Protein AF-A0A839FMF7-F1 (afdb_monomer_lite)

Structure (mmCIF, N/CA/C/O backbone):
data_AF-A0A839FMF7-F1
#
_entry.id   AF-A0A839FMF7-F1
#
loop_
_atom_site.group_PDB
_atom_site.id
_atom_site.type_symbol
_atom_site.label_atom_id
_atom_site.label_alt_id
_atom_site.label_comp_id
_atom_site.label_asym_id
_atom_site.label_entity_id
_atom_site.label_seq_id
_atom_site.pdbx_PDB_ins_code
_atom_site.Cartn_x
_atom_site.Cartn_y
_atom_site.Cartn_z
_atom_site.occupancy
_atom_site.B_iso_or_equiv
_atom_site.auth_seq_id
_atom_site.auth_comp_id
_atom_site.auth_asym_id
_atom_site.auth_atom_id
_atom_site.pdbx_PDB_model_num
ATOM 1 N N . MET A 1 1 ? 2.168 37.959 9.469 1.00 30.95 1 MET A N 1
ATOM 2 C CA . MET A 1 1 ? 0.802 38.271 9.002 1.00 30.95 1 MET A CA 1
ATOM 3 C C . MET A 1 1 ? 0.232 36.974 8.457 1.00 30.95 1 MET A C 1
ATOM 5 O O . MET A 1 1 ? 0.635 36.556 7.382 1.00 30.95 1 MET A O 1
ATOM 9 N N . ALA A 1 2 ? -0.525 36.253 9.285 1.00 24.88 2 ALA A N 1
ATOM 10 C CA . ALA A 1 2 ? -1.023 34.919 8.969 1.00 24.88 2 ALA A CA 1
ATOM 11 C C . ALA A 1 2 ? -2.189 35.034 7.982 1.00 24.88 2 ALA A C 1
ATOM 13 O O . ALA A 1 2 ? -3.152 35.748 8.249 1.00 24.88 2 ALA A O 1
ATOM 14 N N . LEU A 1 3 ? -2.060 34.371 6.836 1.00 22.80 3 LEU A N 1
ATOM 15 C CA . LEU A 1 3 ? -3.129 34.215 5.860 1.00 22.80 3 LEU A CA 1
ATOM 16 C C . LEU A 1 3 ? -3.857 32.910 6.185 1.00 22.80 3 LEU A C 1
ATOM 18 O O . LEU A 1 3 ? -3.277 31.830 6.092 1.00 22.80 3 LEU A O 1
ATOM 22 N N . THR A 1 4 ? -5.114 33.024 6.593 1.00 26.66 4 THR A N 1
ATOM 23 C CA . THR A 1 4 ? -6.093 31.938 6.569 1.00 26.66 4 THR A CA 1
ATOM 24 C C . THR A 1 4 ? -6.438 31.606 5.114 1.00 26.66 4 THR A C 1
ATOM 26 O O . THR A 1 4 ? -6.673 32.530 4.333 1.00 26.66 4 THR A O 1
ATOM 29 N N . PRO A 1 5 ? -6.516 30.327 4.712 1.00 30.48 5 PRO A N 1
ATOM 30 C CA . PRO A 1 5 ? -7.127 29.960 3.448 1.00 30.48 5 PRO A CA 1
ATOM 31 C C . PRO A 1 5 ? -8.468 29.269 3.707 1.00 30.48 5 PRO A C 1
ATOM 33 O O . PRO A 1 5 ? -8.557 28.046 3.704 1.00 30.48 5 PRO A O 1
ATOM 36 N N . ASP A 1 6 ? -9.512 30.077 3.889 1.00 27.22 6 ASP A N 1
ATOM 37 C CA . ASP A 1 6 ? -10.868 29.689 3.500 1.00 27.22 6 ASP A CA 1
ATOM 38 C C . ASP A 1 6 ? -11.090 30.214 2.079 1.00 27.22 6 ASP A C 1
ATOM 40 O O . ASP A 1 6 ? -11.445 31.373 1.864 1.00 27.22 6 ASP A O 1
ATOM 44 N N . THR A 1 7 ? -10.848 29.352 1.093 1.00 25.50 7 THR A N 1
ATOM 45 C CA . THR A 1 7 ? -11.306 29.567 -0.281 1.00 25.50 7 THR A CA 1
ATOM 46 C C . THR A 1 7 ? -12.095 28.340 -0.710 1.00 25.50 7 THR A C 1
ATOM 48 O O . THR A 1 7 ? -11.541 27.293 -1.046 1.00 25.50 7 THR A O 1
ATOM 51 N N . LEU A 1 8 ? -13.417 28.501 -0.689 1.00 29.56 8 LEU A N 1
ATOM 52 C CA . LEU A 1 8 ? -14.406 27.620 -1.295 1.00 29.56 8 LEU A CA 1
ATOM 53 C C . LEU A 1 8 ? -14.075 27.367 -2.776 1.00 29.56 8 LEU A C 1
ATOM 55 O O . LEU A 1 8 ? -14.157 28.272 -3.604 1.00 29.56 8 LEU A O 1
ATOM 59 N N . LEU A 1 9 ? -13.786 26.112 -3.124 1.00 29.92 9 LEU A N 1
ATOM 60 C CA . LEU A 1 9 ? -13.945 25.591 -4.481 1.00 29.92 9 LEU A CA 1
ATOM 61 C C . LEU A 1 9 ? -15.170 24.673 -4.489 1.00 29.92 9 LEU A C 1
ATOM 63 O O . LEU A 1 9 ? -15.112 23.516 -4.074 1.00 29.92 9 LEU A O 1
ATOM 67 N N . ALA A 1 10 ? -16.292 25.207 -4.969 1.00 31.41 10 ALA A N 1
ATOM 68 C CA . ALA A 1 10 ? -17.486 24.444 -5.307 1.00 31.41 10 ALA A CA 1
ATOM 69 C C . ALA A 1 10 ? -17.237 23.623 -6.590 1.00 31.41 10 ALA A C 1
ATOM 71 O O . ALA A 1 10 ? -17.683 23.978 -7.677 1.00 31.41 10 ALA A O 1
ATOM 72 N N . GLY A 1 11 ? -16.480 22.533 -6.466 1.00 29.44 11 GLY A N 1
ATOM 73 C CA . GLY A 1 11 ? -16.524 21.389 -7.381 1.00 29.44 11 GLY A CA 1
ATOM 74 C C . GLY A 1 11 ? -17.353 20.258 -6.757 1.00 29.44 11 GLY A C 1
ATOM 75 O O . GLY A 1 11 ? -17.618 20.309 -5.551 1.00 29.44 11 GLY A O 1
ATOM 76 N N . PRO A 1 12 ? -17.783 19.228 -7.515 1.00 32.81 12 PRO A N 1
ATOM 77 C CA . PRO A 1 12 ? -18.401 18.049 -6.909 1.00 32.81 12 PRO A CA 1
ATOM 78 C C . PRO A 1 12 ? -17.475 17.547 -5.797 1.00 32.81 12 PRO A C 1
ATOM 80 O O . PRO A 1 12 ? -16.290 17.337 -6.052 1.00 32.81 12 PRO A O 1
ATOM 83 N N . ARG A 1 13 ? -17.989 17.423 -4.561 1.00 39.69 13 ARG A N 1
ATOM 84 C CA . ARG A 1 13 ? -17.222 16.938 -3.402 1.00 39.69 13 ARG A CA 1
ATOM 85 C C . ARG A 1 13 ? -16.565 15.622 -3.807 1.00 39.69 13 ARG A C 1
ATOM 87 O O . ARG A 1 13 ? -17.245 14.597 -3.862 1.00 39.69 13 ARG A O 1
ATOM 94 N N . ALA A 1 14 ? -15.272 15.657 -4.124 1.00 44.25 14 ALA A N 1
ATOM 95 C CA . ALA A 1 14 ? -14.503 14.455 -4.373 1.00 44.25 14 ALA A CA 1
ATOM 96 C C . ALA A 1 14 ? -14.627 13.626 -3.097 1.00 44.25 14 ALA A C 1
ATOM 98 O O . ALA A 1 14 ? -14.144 14.022 -2.034 1.00 44.25 14 ALA A O 1
ATOM 99 N N . ARG A 1 15 ? -15.388 12.531 -3.165 1.00 58.75 15 ARG A N 1
ATOM 100 C CA . ARG A 1 15 ? -15.503 11.609 -2.042 1.00 58.75 15 ARG A CA 1
ATOM 101 C C . ARG A 1 15 ? -14.093 11.104 -1.776 1.00 58.75 15 ARG A C 1
ATOM 103 O O . ARG A 1 15 ? -13.534 10.405 -2.616 1.00 58.75 15 ARG A O 1
ATOM 110 N N . ARG A 1 16 ? -13.511 11.496 -0.639 1.00 70.06 16 ARG A N 1
ATOM 111 C CA . ARG A 1 16 ? -12.259 10.899 -0.175 1.00 70.06 16 ARG A CA 1
ATOM 112 C C . ARG A 1 16 ? -12.495 9.397 -0.077 1.00 70.06 16 ARG A C 1
ATOM 114 O O . ARG A 1 16 ? -13.508 8.972 0.484 1.00 70.06 16 ARG A O 1
ATOM 121 N N . LEU A 1 17 ? -11.595 8.618 -0.666 1.00 82.75 17 LEU A N 1
ATOM 122 C CA . LEU A 1 17 ? -11.634 7.171 -0.513 1.00 82.75 17 LEU A CA 1
ATOM 123 C C . LEU A 1 17 ? -11.447 6.828 0.967 1.00 82.75 17 LEU A C 1
ATOM 125 O O . LEU A 1 17 ? -10.735 7.521 1.699 1.00 82.75 17 LEU A O 1
ATOM 129 N N . CYS A 1 18 ? -12.120 5.770 1.406 1.00 89.25 18 CYS A N 1
ATOM 130 C CA . CYS A 1 18 ? -11.913 5.230 2.738 1.00 89.25 18 CYS A CA 1
ATOM 131 C C . CYS A 1 18 ? -10.669 4.340 2.708 1.00 89.25 18 CYS A C 1
ATOM 133 O O . CYS A 1 18 ? -10.488 3.565 1.770 1.00 89.25 18 CYS A O 1
ATOM 135 N N . HIS A 1 19 ? -9.841 4.429 3.741 1.00 91.31 19 HIS A N 1
ATOM 136 C CA . HIS A 1 19 ? -8.786 3.462 4.002 1.00 91.31 19 HIS A CA 1
ATOM 137 C C . HIS A 1 19 ? -9.012 2.826 5.374 1.00 91.31 19 HIS A C 1
ATOM 139 O O . HIS A 1 19 ? -9.684 3.390 6.243 1.00 91.31 19 HIS A O 1
ATOM 145 N N . SER A 1 20 ? -8.481 1.626 5.561 1.00 92.94 20 SER A N 1
ATOM 146 C CA . SER A 1 20 ? -8.534 0.917 6.835 1.00 92.94 20 SER A CA 1
ATOM 147 C C . SER A 1 20 ? -7.276 0.107 7.063 1.00 92.94 20 SER A C 1
ATOM 149 O O . SER A 1 20 ? -6.687 -0.409 6.117 1.00 92.94 20 SER A O 1
ATOM 151 N N . SER A 1 21 ? -6.935 -0.093 8.326 1.00 91.81 21 SER A N 1
ATOM 152 C CA . SER A 1 21 ? -5.827 -0.931 8.761 1.00 91.81 21 SER A CA 1
ATOM 153 C C . SER A 1 21 ? -6.306 -1.962 9.786 1.00 91.81 21 SER A C 1
ATOM 155 O O . SER A 1 21 ? -7.368 -1.785 10.402 1.00 91.81 21 SER A O 1
ATOM 157 N N . PRO A 1 22 ? -5.562 -3.065 9.968 1.00 89.06 22 PRO A N 1
ATOM 158 C CA . PRO A 1 22 ? -5.790 -3.960 11.089 1.00 89.06 22 PRO A CA 1
ATOM 159 C C . PRO A 1 22 ? -5.505 -3.244 12.416 1.00 89.06 22 PRO A C 1
ATOM 161 O O . PRO A 1 22 ? -4.995 -2.122 12.461 1.00 89.06 22 PRO A O 1
ATOM 164 N N . ARG A 1 23 ? -5.844 -3.911 13.518 1.00 88.31 23 ARG A N 1
ATOM 165 C CA . ARG A 1 23 ? -5.510 -3.459 14.871 1.00 88.31 23 ARG A CA 1
ATOM 166 C C . ARG A 1 23 ? -4.344 -4.272 15.417 1.00 88.31 23 ARG A C 1
ATOM 168 O O . ARG A 1 23 ? -4.254 -5.468 15.136 1.00 88.31 23 ARG A O 1
ATOM 175 N N . PHE A 1 24 ? -3.510 -3.643 16.233 1.00 82.12 24 PHE A N 1
ATOM 176 C CA . PHE A 1 24 ? -2.612 -4.347 17.141 1.00 82.12 24 PHE A CA 1
ATOM 177 C C . PHE A 1 24 ? -3.400 -5.012 18.284 1.00 82.12 24 PHE A C 1
ATOM 179 O O . PHE A 1 24 ? -4.618 -4.847 18.417 1.00 82.12 24 PHE A O 1
ATOM 186 N N . SER A 1 25 ? -2.716 -5.811 19.108 1.00 81.25 25 SER A N 1
ATOM 187 C CA . SER A 1 25 ? -3.335 -6.550 20.221 1.00 81.25 25 SER A CA 1
ATOM 188 C C . SER A 1 25 ? -3.984 -5.639 21.268 1.00 81.25 25 SER A C 1
ATOM 190 O O . SER A 1 25 ? -4.956 -6.035 21.905 1.00 81.25 25 SER A O 1
ATOM 192 N N . ASP A 1 26 ? -3.481 -4.415 21.408 1.00 79.88 26 ASP A N 1
ATOM 193 C CA . ASP A 1 26 ? -4.012 -3.350 22.266 1.00 79.88 26 ASP A CA 1
ATOM 194 C C . ASP A 1 26 ? -5.195 -2.584 21.641 1.00 79.88 26 ASP A C 1
ATOM 196 O O . ASP A 1 26 ? -5.655 -1.596 22.202 1.00 79.88 26 ASP A O 1
ATOM 200 N N . GLN A 1 27 ? -5.722 -3.060 20.505 1.00 82.31 27 GLN A N 1
ATOM 201 C CA . GLN A 1 27 ? -6.805 -2.454 19.723 1.00 82.31 27 GLN A CA 1
ATOM 202 C C . GLN A 1 27 ? -6.437 -1.187 18.942 1.00 82.31 27 GLN A C 1
ATOM 204 O O . GLN A 1 27 ? -7.295 -0.693 18.199 1.00 82.31 27 GLN A O 1
ATOM 209 N N . ALA A 1 28 ? -5.200 -0.696 19.033 1.00 86.31 28 ALA A N 1
ATOM 210 C CA . ALA A 1 28 ? -4.781 0.479 18.289 1.00 86.31 28 ALA A CA 1
ATOM 211 C C . ALA A 1 28 ? -4.684 0.168 16.782 1.00 86.31 28 ALA A C 1
ATOM 213 O O . ALA A 1 28 ? -4.137 -0.872 16.399 1.00 86.31 28 ALA A O 1
ATOM 214 N N . PRO A 1 29 ? -5.230 1.022 15.894 1.00 90.19 29 PRO A N 1
ATOM 215 C CA . PRO A 1 29 ? -5.025 0.891 14.458 1.00 90.19 29 PRO A CA 1
ATOM 216 C C . PRO A 1 29 ? -3.538 0.915 14.115 1.00 90.19 29 PRO A C 1
ATOM 218 O O . PRO A 1 29 ? -2.798 1.790 14.564 1.00 90.19 29 PRO A O 1
ATOM 221 N N . VAL A 1 30 ? -3.107 -0.014 13.265 1.00 88.94 30 VAL A N 1
ATOM 222 C CA . VAL A 1 30 ? -1.695 -0.137 12.878 1.00 88.94 30 VAL A CA 1
ATOM 223 C C . VAL A 1 30 ? -1.169 1.139 12.208 1.00 88.94 30 VAL A C 1
ATOM 225 O O . VAL A 1 30 ? -0.018 1.519 12.413 1.00 88.94 30 VAL A O 1
ATOM 228 N N . THR A 1 31 ? -2.028 1.859 11.486 1.00 87.94 31 THR A N 1
ATOM 229 C CA . THR A 1 31 ? -1.706 3.133 10.818 1.00 87.94 31 THR A CA 1
ATOM 230 C C . THR A 1 31 ? -1.417 4.295 11.766 1.00 87.94 31 THR A C 1
ATOM 232 O O . THR A 1 31 ? -0.992 5.339 11.297 1.00 87.94 31 THR A O 1
ATOM 235 N N . LEU A 1 32 ? -1.611 4.157 13.082 1.00 88.62 32 LEU A N 1
ATOM 236 C CA . LEU A 1 32 ? -1.093 5.146 14.037 1.00 88.62 32 LEU A CA 1
ATOM 237 C C . LEU A 1 32 ? 0.436 5.070 14.168 1.00 88.62 32 LEU A C 1
ATOM 239 O O . LEU A 1 32 ? 1.090 6.062 14.477 1.00 88.62 32 LEU A O 1
ATOM 243 N N . TYR A 1 33 ? 1.007 3.892 13.917 1.00 87.62 33 TYR A N 1
ATOM 244 C CA . TYR A 1 33 ? 2.433 3.613 14.094 1.00 87.62 33 TYR A CA 1
ATOM 2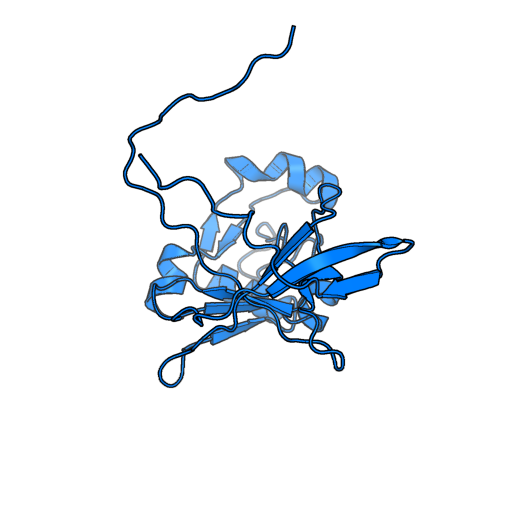45 C C . TYR A 1 33 ? 3.157 3.446 12.759 1.00 87.62 33 TYR A C 1
ATOM 247 O O . TYR A 1 33 ? 4.335 3.772 12.649 1.00 87.62 33 TYR A O 1
ATOM 255 N N . LEU A 1 34 ? 2.465 2.912 11.750 1.00 87.81 34 LEU A N 1
ATOM 256 C CA . LEU A 1 34 ? 3.021 2.620 10.433 1.00 87.81 34 LEU A CA 1
ATOM 257 C C . LEU A 1 34 ? 2.507 3.644 9.418 1.00 87.81 34 LEU A C 1
ATOM 259 O O . LEU A 1 34 ? 1.538 3.383 8.709 1.00 87.81 34 LEU A O 1
ATOM 263 N N . VAL A 1 35 ? 3.155 4.809 9.378 1.00 85.06 35 VAL A N 1
ATOM 264 C CA . VAL A 1 35 ? 2.871 5.880 8.411 1.00 85.06 35 VAL A CA 1
ATOM 265 C C . VAL A 1 35 ? 4.102 6.103 7.541 1.00 85.06 35 VAL A C 1
ATOM 267 O O . VAL A 1 35 ? 5.186 6.320 8.077 1.00 85.06 35 VAL A O 1
ATOM 270 N N . GLU A 1 36 ? 3.947 6.044 6.218 1.00 80.38 36 GLU A N 1
ATOM 271 C CA . GLU A 1 36 ? 5.052 6.293 5.277 1.00 80.38 36 GLU A CA 1
ATOM 272 C C . GLU A 1 36 ? 5.443 7.778 5.268 1.00 80.38 36 GLU A C 1
ATOM 274 O O . GLU A 1 36 ? 6.586 8.119 5.565 1.00 80.38 36 GLU A O 1
ATOM 279 N N . ASP A 1 37 ? 4.467 8.661 5.030 1.00 78.88 37 ASP A N 1
ATOM 280 C CA . ASP A 1 37 ? 4.665 10.111 4.910 1.00 78.88 37 ASP A CA 1
ATOM 281 C C . ASP A 1 37 ? 4.000 10.861 6.075 1.00 78.88 37 ASP A C 1
ATOM 283 O O . ASP A 1 37 ? 2.991 11.556 5.926 1.00 78.88 37 ASP A O 1
ATOM 287 N N . GLY A 1 38 ? 4.534 10.680 7.282 1.00 74.56 38 GLY A N 1
ATOM 288 C CA . GLY A 1 38 ? 4.038 11.372 8.471 1.00 74.56 38 GLY A CA 1
ATOM 289 C C . GLY A 1 38 ? 4.387 12.864 8.463 1.00 74.56 38 GLY A C 1
ATOM 290 O O . GLY A 1 38 ? 5.539 13.239 8.266 1.00 74.56 38 GLY A O 1
ATOM 291 N N . PHE A 1 39 ? 3.413 13.728 8.768 1.00 79.00 39 PHE A N 1
ATOM 292 C CA . PHE A 1 39 ? 3.610 15.186 8.868 1.00 79.00 39 PHE A CA 1
ATOM 293 C C . PHE A 1 39 ? 3.637 15.693 10.322 1.00 79.00 39 PHE A C 1
ATOM 295 O O . PHE A 1 39 ? 3.235 16.822 10.594 1.00 79.00 39 PHE A O 1
ATOM 302 N N . GLY A 1 40 ? 4.081 14.853 11.265 1.00 82.94 40 GLY A N 1
ATOM 303 C CA . GLY A 1 40 ? 4.119 15.194 12.694 1.00 82.94 40 GLY A CA 1
ATOM 304 C C . GLY A 1 40 ? 2.735 15.256 13.346 1.00 82.94 40 GLY A C 1
ATOM 305 O O . GLY A 1 40 ? 2.494 16.097 14.203 1.00 82.94 40 GLY A O 1
ATOM 306 N N . TRP A 1 41 ? 1.799 14.414 12.903 1.00 85.62 41 TRP A N 1
ATOM 307 C CA . TRP A 1 41 ? 0.458 14.364 13.480 1.00 85.62 41 TRP A CA 1
ATOM 308 C C . TRP A 1 41 ? 0.481 13.805 14.904 1.00 85.62 41 TRP A C 1
ATOM 310 O O . TRP A 1 41 ? 1.014 12.725 15.141 1.00 85.62 41 TRP A O 1
ATOM 320 N N . GLU A 1 42 ? -0.162 14.522 15.823 1.00 89.31 42 GLU A N 1
ATOM 321 C CA . GLU A 1 42 ? -0.247 14.157 17.245 1.00 89.31 42 GLU A CA 1
ATOM 322 C C . GLU A 1 42 ? -1.651 13.694 17.656 1.00 89.31 42 GLU A C 1
ATOM 324 O O . GLU A 1 42 ? -1.867 13.240 18.777 1.00 89.31 42 GLU A O 1
ATOM 329 N N . THR A 1 43 ? -2.631 13.804 16.757 1.00 90.44 43 THR A N 1
ATOM 330 C CA . THR A 1 43 ? -4.006 13.359 16.989 1.00 90.44 43 THR A CA 1
ATOM 331 C C . THR A 1 43 ? -4.529 12.583 15.792 1.00 90.44 43 THR A C 1
ATOM 333 O O . THR A 1 43 ? -4.162 12.840 14.643 1.00 90.44 43 THR A O 1
ATOM 336 N N . ALA A 1 44 ? -5.399 11.612 16.056 1.00 90.81 44 ALA A N 1
ATOM 337 C CA . ALA A 1 44 ? -6.037 10.822 15.017 1.00 90.81 44 ALA A CA 1
ATOM 338 C C . ALA A 1 44 ? -7.439 10.380 15.433 1.00 90.81 44 ALA A C 1
ATOM 340 O O . ALA A 1 44 ? -7.766 10.248 16.610 1.00 90.81 44 ALA A O 1
ATOM 341 N N . HIS A 1 45 ? -8.263 10.100 14.430 1.00 90.75 45 HIS A N 1
ATOM 342 C CA . HIS A 1 45 ? -9.603 9.571 14.615 1.00 90.75 45 HIS A CA 1
ATOM 343 C C . HIS A 1 45 ? -9.743 8.267 13.849 1.00 90.75 45 HIS A C 1
ATOM 345 O O . HIS A 1 45 ? -9.322 8.160 12.699 1.00 90.75 45 HIS A O 1
ATOM 351 N N . SER A 1 46 ? -10.391 7.283 14.462 1.00 91.25 46 SER A N 1
ATOM 352 C CA . SER A 1 46 ? -10.698 6.021 13.796 1.00 91.25 46 SER A CA 1
ATOM 353 C C . SER A 1 46 ? -12.142 5.618 14.037 1.00 91.25 46 SER A C 1
ATOM 355 O O . SER A 1 46 ? -12.713 5.899 15.090 1.00 91.25 46 SER A O 1
ATOM 357 N N . ARG A 1 47 ? -12.728 4.920 13.068 1.00 91.06 47 ARG A N 1
ATOM 358 C CA . ARG A 1 47 ? -14.018 4.244 13.216 1.00 91.06 47 ARG A CA 1
ATOM 359 C C . ARG A 1 47 ? -13.844 2.796 12.812 1.00 91.06 47 ARG A C 1
ATOM 361 O O . ARG A 1 47 ? -13.064 2.486 11.913 1.00 91.06 47 ARG A O 1
ATOM 368 N N . ARG A 1 48 ? -14.603 1.897 13.435 1.00 89.25 48 ARG A N 1
ATOM 369 C CA . ARG A 1 48 ? -14.663 0.514 12.955 1.00 89.25 48 ARG A CA 1
ATOM 370 C C . ARG A 1 48 ? -15.314 0.489 11.575 1.00 89.25 48 ARG A C 1
ATOM 372 O O . ARG A 1 48 ? -16.409 1.021 11.399 1.00 89.25 48 ARG A O 1
ATOM 379 N N . LEU A 1 49 ? -14.663 -0.163 10.621 1.00 89.44 49 LEU A N 1
ATOM 380 C CA . LEU A 1 49 ? -15.235 -0.389 9.304 1.00 89.44 49 LEU A CA 1
ATOM 381 C C . LEU A 1 49 ? -16.211 -1.569 9.341 1.00 89.44 49 LEU A C 1
ATOM 383 O O . LEU A 1 49 ? -15.937 -2.594 9.963 1.00 89.44 49 LEU A O 1
ATOM 387 N N . ARG A 1 50 ? -17.356 -1.427 8.675 1.00 87.62 50 ARG A N 1
ATOM 388 C CA . ARG A 1 50 ? -18.336 -2.489 8.444 1.00 87.62 50 ARG A CA 1
ATOM 389 C C . ARG A 1 50 ? -18.306 -2.842 6.970 1.00 87.62 50 ARG A C 1
ATOM 391 O O . ARG A 1 50 ? -18.710 -2.044 6.131 1.00 87.62 50 ARG A O 1
ATOM 398 N N . ILE A 1 51 ? -17.827 -4.038 6.673 1.00 85.12 51 ILE A N 1
ATOM 399 C CA . ILE A 1 51 ? -17.694 -4.521 5.307 1.00 85.12 51 ILE A CA 1
ATOM 400 C C . ILE A 1 51 ? -18.900 -5.427 5.027 1.00 85.12 51 ILE A C 1
ATOM 402 O O . ILE A 1 51 ? -19.017 -6.478 5.659 1.00 85.12 51 ILE A O 1
ATOM 406 N N . PRO A 1 52 ? -19.841 -5.021 4.158 1.00 77.31 52 PRO A N 1
ATOM 407 C CA . PRO A 1 52 ? -20.975 -5.862 3.812 1.00 77.31 52 PRO A CA 1
ATOM 408 C C . PRO A 1 52 ? -20.527 -7.011 2.900 1.00 77.31 52 PRO A C 1
ATOM 410 O O . PRO A 1 52 ? -19.814 -6.798 1.922 1.00 77.31 52 PRO A O 1
ATOM 413 N N . GLY A 1 53 ? -20.993 -8.226 3.191 1.00 85.00 53 GLY A N 1
ATOM 414 C CA . GLY A 1 53 ? -20.711 -9.401 2.366 1.00 85.00 53 GLY A CA 1
ATOM 415 C C . GLY A 1 53 ? -19.225 -9.774 2.323 1.00 85.00 53 GLY A C 1
ATOM 416 O O . GLY A 1 53 ? -18.510 -9.630 3.311 1.00 85.00 53 GLY A O 1
ATOM 417 N N . ALA A 1 54 ? -18.783 -10.287 1.175 1.00 87.88 54 ALA A N 1
ATOM 418 C CA . ALA A 1 54 ? -17.398 -10.670 0.921 1.00 87.88 54 ALA A CA 1
ATOM 419 C C . ALA A 1 54 ? -16.810 -9.740 -0.157 1.00 87.88 54 ALA A C 1
ATOM 421 O O . ALA A 1 54 ? -17.133 -9.917 -1.335 1.00 87.88 54 ALA A O 1
ATOM 422 N N . PRO A 1 55 ? -16.004 -8.728 0.213 1.00 92.31 55 PRO A N 1
ATOM 423 C CA . PRO A 1 55 ? -15.424 -7.808 -0.758 1.00 92.31 55 PRO A CA 1
ATOM 424 C C . PRO A 1 55 ? -14.382 -8.520 -1.626 1.00 92.31 55 PRO A C 1
ATOM 426 O O . PRO A 1 55 ? -13.675 -9.422 -1.174 1.00 92.31 55 PRO A O 1
ATOM 429 N N . ARG A 1 56 ? -14.226 -8.068 -2.867 1.00 95.06 56 ARG A N 1
ATOM 430 C CA . ARG A 1 56 ? -13.132 -8.487 -3.747 1.00 95.06 56 ARG A CA 1
ATOM 431 C C . ARG A 1 56 ? -11.903 -7.648 -3.422 1.00 95.06 56 ARG A C 1
ATOM 433 O O . ARG A 1 56 ? -11.807 -6.506 -3.871 1.00 95.06 56 ARG A O 1
ATOM 440 N N . ILE A 1 57 ? -10.982 -8.203 -2.642 1.00 96.00 57 ILE A N 1
ATOM 441 C CA . ILE A 1 57 ? -9.730 -7.531 -2.281 1.00 96.00 57 ILE A CA 1
ATOM 442 C C . ILE A 1 57 ? -8.609 -7.976 -3.216 1.00 96.00 57 ILE A C 1
ATOM 444 O O . ILE A 1 57 ? -8.425 -9.168 -3.463 1.00 96.00 57 ILE A O 1
ATOM 448 N N . CYS A 1 58 ? -7.877 -7.008 -3.763 1.00 97.94 58 CYS A N 1
ATOM 449 C CA . CYS A 1 58 ? -6.594 -7.268 -4.400 1.00 97.94 58 CYS A CA 1
ATOM 450 C C . CYS A 1 58 ? -5.505 -7.239 -3.328 1.00 97.94 58 CYS A C 1
ATOM 452 O O . CYS A 1 58 ? -5.223 -6.182 -2.769 1.00 97.94 58 CYS A O 1
ATOM 454 N N . GLU A 1 59 ? -4.903 -8.389 -3.059 1.00 98.06 59 GLU A N 1
ATOM 455 C CA . GLU A 1 59 ? -3.844 -8.543 -2.062 1.00 98.06 59 GLU A CA 1
ATOM 456 C C . GLU A 1 59 ? -2.465 -8.317 -2.695 1.00 98.06 59 GLU A C 1
ATOM 458 O O . GLU A 1 59 ? -2.161 -8.889 -3.743 1.00 98.06 59 GLU A O 1
ATOM 463 N N . ILE A 1 60 ? -1.628 -7.490 -2.064 1.00 98.44 60 ILE A N 1
ATOM 464 C CA . ILE A 1 60 ? -0.241 -7.242 -2.473 1.00 98.44 60 ILE A CA 1
ATOM 465 C C . ILE A 1 60 ? 0.686 -7.703 -1.344 1.00 98.44 60 ILE A C 1
ATOM 467 O O . ILE A 1 60 ? 0.812 -7.060 -0.290 1.00 98.44 60 ILE A O 1
ATOM 471 N N . HIS A 1 61 ? 1.355 -8.833 -1.568 1.00 97.94 61 HIS A N 1
ATOM 472 C CA . HIS A 1 61 ? 2.294 -9.433 -0.620 1.00 97.94 61 HIS A CA 1
ATOM 473 C C . HIS A 1 61 ? 3.751 -9.304 -1.045 1.00 97.94 61 HIS A C 1
ATOM 475 O O . HIS A 1 61 ? 4.645 -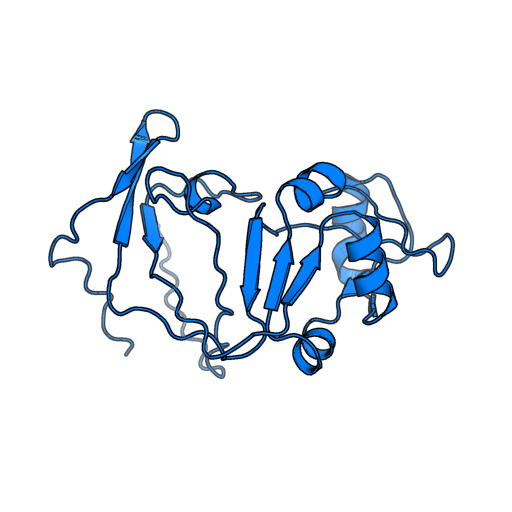9.439 -0.212 1.00 97.94 61 HIS A O 1
ATOM 481 N N . THR A 1 62 ? 3.991 -9.026 -2.322 1.00 97.62 62 THR A N 1
ATOM 482 C CA . THR A 1 62 ? 5.319 -9.009 -2.932 1.00 97.62 62 THR A CA 1
ATOM 483 C C . THR A 1 62 ? 5.425 -7.938 -4.018 1.00 97.62 62 THR A C 1
ATOM 485 O O . THR A 1 62 ? 4.419 -7.428 -4.521 1.00 97.62 62 THR A O 1
ATOM 488 N N . ALA A 1 63 ? 6.656 -7.639 -4.440 1.00 97.00 63 ALA A N 1
ATOM 489 C CA . ALA A 1 63 ? 6.907 -6.812 -5.620 1.00 97.00 63 ALA A CA 1
ATOM 490 C C . ALA A 1 63 ? 6.247 -7.392 -6.887 1.00 97.00 63 ALA A C 1
ATOM 492 O O . ALA A 1 63 ? 5.757 -6.644 -7.729 1.00 97.00 63 ALA A O 1
ATOM 493 N N . GLN A 1 64 ? 6.195 -8.722 -7.012 1.00 97.12 64 GLN A N 1
ATOM 494 C CA . GLN A 1 64 ? 5.600 -9.414 -8.153 1.00 97.12 64 GLN A CA 1
ATOM 495 C C . GLN A 1 64 ? 4.079 -9.242 -8.209 1.00 97.12 64 GLN A C 1
ATOM 497 O O . GLN A 1 64 ? 3.538 -9.084 -9.304 1.00 97.12 64 GLN A O 1
ATOM 502 N N . ASP A 1 65 ? 3.394 -9.213 -7.062 1.00 97.88 65 ASP A N 1
ATOM 503 C CA . ASP A 1 65 ? 1.951 -8.937 -7.010 1.00 97.88 65 ASP A CA 1
ATOM 504 C C . ASP A 1 65 ? 1.658 -7.516 -7.506 1.00 97.88 65 ASP A C 1
ATOM 506 O O . ASP A 1 65 ? 0.770 -7.302 -8.336 1.00 97.88 65 ASP A O 1
ATOM 510 N N . TRP A 1 66 ? 2.465 -6.544 -7.065 1.00 98.00 66 TRP A N 1
ATOM 511 C CA . TRP A 1 66 ? 2.374 -5.163 -7.537 1.00 98.00 66 TRP A CA 1
ATOM 512 C C . TRP A 1 66 ? 2.658 -5.042 -9.036 1.00 98.00 66 TRP A C 1
ATOM 514 O O . TRP A 1 66 ? 1.895 -4.407 -9.770 1.00 98.00 66 TRP A O 1
ATOM 524 N N . ALA A 1 67 ? 3.728 -5.684 -9.513 1.00 97.69 67 ALA A N 1
ATOM 525 C CA . ALA A 1 67 ? 4.074 -5.721 -10.927 1.00 97.69 67 ALA A CA 1
ATOM 526 C C . ALA A 1 67 ? 2.929 -6.321 -11.755 1.00 97.69 67 ALA A C 1
ATOM 528 O O . ALA A 1 67 ? 2.537 -5.752 -12.772 1.00 97.69 67 ALA A O 1
ATOM 529 N N . ALA A 1 68 ? 2.333 -7.428 -11.300 1.00 97.50 68 ALA A N 1
ATOM 530 C CA . ALA A 1 68 ? 1.193 -8.052 -11.963 1.00 97.50 68 ALA A CA 1
ATOM 531 C C . ALA A 1 68 ? -0.028 -7.124 -12.027 1.00 97.50 68 ALA A C 1
ATOM 533 O O . ALA A 1 68 ? -0.691 -7.060 -13.067 1.00 97.50 68 ALA A O 1
ATOM 534 N N . LEU A 1 69 ? -0.301 -6.369 -10.959 1.00 97.81 69 LEU A N 1
ATOM 535 C CA . LEU A 1 69 ? -1.375 -5.380 -10.938 1.00 97.81 69 LEU A CA 1
ATOM 536 C C . LEU A 1 69 ? -1.122 -4.248 -11.946 1.00 97.81 69 LEU A C 1
ATOM 538 O O . LEU A 1 69 ? -2.007 -3.934 -12.744 1.00 97.81 69 LEU A O 1
ATOM 542 N N . CYS A 1 70 ? 0.097 -3.699 -11.970 1.00 97.81 70 CYS A N 1
ATOM 543 C CA . CYS A 1 70 ? 0.510 -2.672 -12.931 1.00 97.81 70 CYS A CA 1
ATOM 544 C C . CYS A 1 70 ? 0.425 -3.168 -14.377 1.00 97.81 70 CYS A C 1
ATOM 546 O O . CYS A 1 70 ? -0.046 -2.443 -15.247 1.00 97.81 70 CYS A O 1
ATOM 548 N N . ARG A 1 71 ? 0.830 -4.416 -14.644 1.00 96.69 71 ARG A N 1
ATOM 549 C CA . ARG A 1 71 ? 0.714 -5.021 -15.979 1.00 96.69 71 ARG A CA 1
ATOM 550 C C . ARG A 1 71 ? -0.726 -5.145 -16.445 1.00 96.69 71 ARG A C 1
ATOM 552 O O . ARG A 1 71 ? -1.014 -4.965 -17.624 1.00 96.69 71 ARG A O 1
ATOM 559 N N . ARG A 1 72 ? -1.624 -5.513 -15.532 1.00 97.31 72 ARG A N 1
ATOM 560 C CA . ARG A 1 72 ? -3.031 -5.769 -15.849 1.00 97.31 72 ARG A CA 1
ATOM 561 C C . ARG A 1 72 ? -3.827 -4.483 -16.050 1.00 97.31 72 ARG A C 1
ATOM 563 O O . ARG A 1 72 ? -4.744 -4.466 -16.868 1.00 97.31 72 ARG A O 1
ATOM 570 N N . PHE A 1 73 ? -3.483 -3.432 -15.312 1.00 97.56 73 PHE A N 1
ATOM 571 C CA . PHE A 1 73 ? -4.155 -2.137 -15.362 1.00 97.56 73 PHE A CA 1
ATOM 572 C C . PHE A 1 73 ? -3.128 -1.002 -15.466 1.00 97.56 73 PHE A C 1
ATOM 574 O O . PHE A 1 73 ? -2.986 -0.241 -14.517 1.00 97.56 73 PHE A O 1
ATOM 581 N N . PRO A 1 74 ? -2.374 -0.874 -16.566 1.00 96.88 74 PRO A N 1
ATOM 582 C CA . PRO A 1 74 ? -1.312 0.118 -16.640 1.00 96.88 74 PRO A CA 1
ATOM 583 C C . PRO A 1 74 ? -1.884 1.526 -16.826 1.00 96.88 74 PRO A C 1
ATOM 585 O O . PRO A 1 74 ? -2.658 1.777 -17.749 1.00 96.88 74 PRO A O 1
ATOM 588 N N . LEU A 1 75 ? -1.436 2.461 -15.994 1.00 97.38 75 LEU A N 1
ATOM 589 C CA . LEU A 1 75 ? -1.555 3.897 -16.219 1.00 97.38 75 LEU A CA 1
ATOM 590 C C . LEU A 1 75 ? -0.154 4.495 -16.292 1.00 97.38 75 LEU A C 1
ATOM 592 O O . LEU A 1 75 ? 0.602 4.425 -15.323 1.00 97.38 75 LEU A O 1
ATOM 596 N N . GLU A 1 76 ? 0.201 5.088 -17.431 1.00 97.06 76 GLU A N 1
ATOM 597 C CA . GLU A 1 76 ? 1.498 5.745 -17.578 1.00 97.06 76 GLU A CA 1
ATOM 598 C C . GLU A 1 76 ? 1.539 7.076 -16.818 1.00 97.06 76 GLU A C 1
ATOM 600 O O . GLU A 1 76 ? 0.689 7.945 -17.005 1.00 97.06 76 GLU A O 1
ATOM 605 N N . VAL A 1 77 ? 2.576 7.248 -15.996 1.00 97.12 77 VAL A N 1
ATOM 606 C CA . VAL A 1 77 ? 2.813 8.445 -15.173 1.00 97.12 77 VAL A CA 1
ATOM 607 C C . VAL A 1 77 ? 4.213 9.033 -15.372 1.00 97.12 77 VAL A C 1
ATOM 609 O O . VAL A 1 77 ? 4.652 9.879 -14.594 1.00 97.12 77 VAL A O 1
ATOM 612 N N . THR A 1 78 ? 4.933 8.634 -16.428 1.00 96.12 78 THR A N 1
ATOM 613 C CA . THR A 1 78 ? 6.300 9.103 -16.735 1.00 96.12 78 THR A CA 1
ATOM 614 C C . THR A 1 78 ? 6.412 10.632 -16.730 1.00 96.12 78 THR A C 1
ATOM 616 O O . THR A 1 78 ? 7.357 11.202 -16.177 1.00 96.12 78 THR A O 1
ATOM 619 N N . GLY A 1 79 ? 5.430 11.320 -17.319 1.00 94.44 79 GLY A N 1
ATOM 620 C CA . GLY A 1 79 ? 5.381 12.782 -17.374 1.00 94.44 79 GLY A CA 1
ATOM 621 C C . GLY A 1 79 ? 5.347 13.453 -15.995 1.00 94.44 79 GLY A C 1
ATOM 622 O O . GLY A 1 79 ? 5.923 14.527 -15.823 1.00 94.44 79 GLY A O 1
ATOM 623 N N . GLU A 1 80 ? 4.734 12.804 -15.013 1.00 94.06 80 GLU A N 1
ATOM 624 C CA . GLU A 1 80 ? 4.561 13.334 -13.66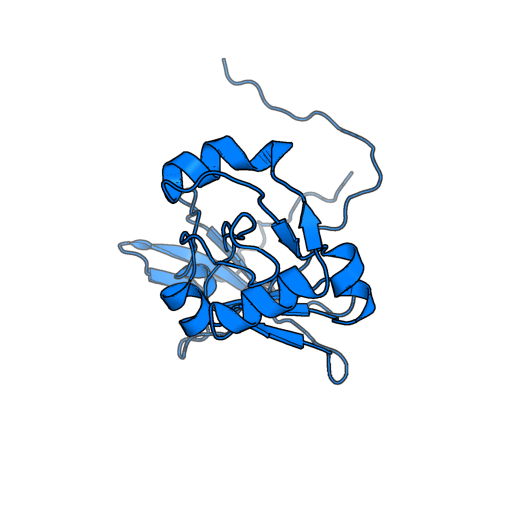2 1.00 94.06 80 GLU A CA 1
ATOM 625 C C . GLU A 1 80 ? 5.693 12.884 -12.731 1.00 94.06 80 GLU A C 1
ATOM 627 O O . GLU A 1 80 ? 6.269 13.698 -12.017 1.00 94.06 80 GLU A O 1
ATOM 632 N N . LYS A 1 81 ? 6.053 11.596 -12.765 1.00 93.25 81 LYS A N 1
ATOM 633 C CA . LYS A 1 81 ? 6.884 10.971 -11.727 1.00 93.25 81 LYS A CA 1
ATOM 634 C C . LYS A 1 81 ? 8.365 10.844 -12.061 1.00 93.25 81 LYS A C 1
ATOM 636 O O . LYS A 1 81 ? 9.157 10.615 -11.151 1.00 93.25 81 LYS A O 1
ATOM 641 N N . ARG A 1 82 ? 8.777 11.002 -13.330 1.00 91.06 82 ARG A N 1
ATOM 642 C CA . ARG A 1 82 ? 10.159 10.684 -13.757 1.00 91.06 82 ARG A CA 1
ATOM 643 C C . ARG A 1 82 ? 11.246 11.351 -12.917 1.00 91.06 82 ARG A C 1
ATOM 645 O O . ARG A 1 82 ? 12.277 10.732 -12.707 1.00 91.06 82 ARG A O 1
ATOM 652 N N . HIS A 1 83 ? 11.045 12.591 -12.462 1.00 91.94 83 HIS A N 1
ATOM 653 C CA . HIS A 1 83 ? 12.068 13.308 -11.699 1.00 91.94 83 HIS A CA 1
ATOM 654 C C . HIS A 1 83 ? 12.155 12.798 -10.264 1.00 91.94 83 HIS A C 1
ATOM 656 O O . HIS A 1 83 ? 13.248 12.479 -9.800 1.00 91.94 83 HIS A O 1
ATOM 662 N N . ASP A 1 84 ? 11.017 12.691 -9.583 1.00 92.75 84 ASP A N 1
ATOM 663 C CA . ASP A 1 84 ? 10.972 12.260 -8.186 1.00 92.75 84 ASP A CA 1
ATOM 664 C C . ASP A 1 84 ? 11.413 10.803 -8.060 1.00 92.75 84 ASP A C 1
ATOM 666 O O . ASP A 1 84 ? 12.269 10.471 -7.244 1.00 92.75 84 ASP A O 1
ATOM 670 N N . TRP A 1 85 ? 10.927 9.933 -8.944 1.00 95.00 85 TRP A N 1
ATOM 671 C CA . TRP A 1 85 ? 11.290 8.521 -8.911 1.00 95.00 85 TRP A CA 1
ATOM 672 C C . TRP A 1 85 ? 12.714 8.263 -9.393 1.00 95.00 85 TRP A C 1
ATOM 674 O O . TRP A 1 85 ? 13.356 7.352 -8.875 1.00 95.00 85 TRP A O 1
ATOM 684 N N . TYR A 1 86 ? 13.265 9.090 -10.287 1.00 93.69 86 TYR A N 1
ATOM 685 C CA . TYR A 1 86 ? 14.699 9.043 -10.578 1.00 93.69 86 TYR A CA 1
ATOM 686 C C . TYR A 1 86 ? 15.533 9.383 -9.338 1.00 93.69 86 TYR A C 1
ATOM 688 O O . TYR A 1 86 ? 16.495 8.681 -9.044 1.00 93.69 86 TYR A O 1
ATOM 696 N N . ARG A 1 87 ? 15.157 10.418 -8.574 1.00 92.94 87 ARG A N 1
ATOM 697 C CA . ARG A 1 87 ? 15.879 10.796 -7.345 1.00 92.94 87 ARG A CA 1
ATOM 698 C C . ARG A 1 87 ? 15.857 9.689 -6.294 1.00 92.94 87 ARG A C 1
ATOM 700 O O . ARG A 1 87 ? 16.869 9.481 -5.635 1.00 92.94 87 ARG A O 1
ATOM 707 N N . THR A 1 88 ? 14.739 8.980 -6.164 1.00 90.88 88 THR A N 1
ATOM 708 C CA . THR A 1 88 ? 14.591 7.904 -5.174 1.00 90.88 88 THR A CA 1
ATOM 709 C C . THR A 1 88 ? 15.232 6.588 -5.619 1.00 90.88 88 THR A C 1
ATOM 711 O O . THR A 1 88 ? 15.799 5.876 -4.797 1.00 90.88 88 THR A O 1
ATOM 714 N N . THR A 1 89 ? 15.163 6.243 -6.909 1.00 94.50 89 THR A N 1
ATOM 715 C CA . THR A 1 89 ? 15.532 4.896 -7.392 1.00 94.50 89 THR A CA 1
ATOM 716 C C . THR A 1 89 ? 16.795 4.850 -8.254 1.00 94.50 89 THR A C 1
ATOM 718 O O . THR A 1 89 ? 17.318 3.769 -8.509 1.00 94.50 89 THR A O 1
ATOM 721 N N . GLY A 1 90 ? 17.269 5.994 -8.757 1.00 94.19 90 GLY A N 1
ATOM 722 C CA . GLY A 1 90 ? 18.352 6.085 -9.742 1.00 94.19 90 GLY A CA 1
ATOM 723 C C . GLY A 1 90 ? 17.980 5.605 -11.152 1.00 94.19 90 GLY A C 1
ATOM 724 O O . GLY A 1 90 ? 18.802 5.693 -12.064 1.00 94.19 90 GLY A O 1
ATOM 725 N N . ARG A 1 91 ? 16.755 5.105 -11.359 1.00 94.38 91 ARG A N 1
ATOM 726 C CA . ARG A 1 91 ? 16.288 4.554 -12.635 1.00 94.38 91 ARG A CA 1
ATOM 727 C C . ARG A 1 91 ? 15.662 5.635 -13.514 1.00 94.38 91 ARG A C 1
ATOM 729 O O . ARG A 1 91 ? 14.906 6.483 -13.045 1.00 94.38 91 ARG A O 1
ATOM 736 N N . SER A 1 92 ? 15.928 5.566 -14.813 1.00 92.44 92 SER A N 1
ATOM 737 C CA . SER A 1 92 ? 15.219 6.316 -15.852 1.00 92.44 92 SER A CA 1
ATOM 738 C C . SER A 1 92 ? 14.391 5.370 -16.728 1.00 92.44 92 SER A C 1
ATOM 740 O O . SER A 1 92 ? 14.555 4.153 -16.670 1.00 92.44 92 SER A O 1
ATOM 742 N N . GLY A 1 93 ? 13.473 5.926 -17.517 1.00 93.12 93 GLY A N 1
ATOM 743 C CA . GLY A 1 93 ? 12.605 5.160 -18.412 1.00 93.12 93 GLY A CA 1
ATOM 744 C C . GLY A 1 93 ? 11.130 5.439 -18.167 1.00 93.12 93 GLY A C 1
ATOM 745 O O . GLY A 1 93 ? 10.763 6.457 -17.570 1.00 93.12 93 GLY A O 1
ATOM 746 N N . ARG A 1 94 ? 10.287 4.531 -18.655 1.00 95.81 94 ARG A N 1
ATOM 747 C CA . ARG A 1 94 ? 8.837 4.614 -18.515 1.00 95.81 94 ARG A CA 1
ATOM 748 C C . ARG A 1 94 ? 8.418 4.209 -17.107 1.00 95.81 94 ARG A C 1
ATOM 750 O O . ARG A 1 94 ? 8.978 3.280 -16.514 1.00 95.81 94 ARG A O 1
ATOM 757 N N . TRP A 1 95 ? 7.413 4.910 -16.598 1.00 97.44 95 TRP A N 1
ATOM 758 C CA . TRP A 1 95 ? 6.856 4.700 -15.271 1.00 97.44 95 TRP A CA 1
ATOM 759 C C . TRP A 1 95 ? 5.353 4.484 -15.349 1.00 97.44 95 TRP A C 1
ATOM 761 O O . TRP A 1 95 ? 4.645 5.282 -15.968 1.00 97.44 95 TRP A O 1
ATOM 771 N N . VAL A 1 96 ? 4.865 3.432 -14.696 1.00 97.62 96 VAL A N 1
ATOM 772 C CA . VAL A 1 96 ? 3.432 3.139 -14.597 1.00 97.62 96 VAL A CA 1
ATOM 773 C C . VAL A 1 96 ? 2.992 2.951 -13.152 1.00 97.62 96 VAL A C 1
ATOM 775 O O . VAL A 1 96 ? 3.786 2.584 -12.287 1.00 97.62 96 VAL A O 1
ATOM 778 N N . ILE A 1 97 ? 1.705 3.154 -12.909 1.00 97.50 97 ILE A N 1
ATOM 779 C CA . ILE A 1 97 ? 0.988 2.704 -11.709 1.00 97.50 97 ILE A CA 1
ATOM 780 C C . ILE A 1 97 ? -0.266 1.936 -12.132 1.00 97.50 97 ILE A C 1
ATOM 782 O O . ILE A 1 97 ? -0.625 1.976 -13.313 1.00 97.50 97 ILE A O 1
ATOM 786 N N . PRO A 1 98 ? -0.969 1.268 -11.205 1.00 97.75 98 PRO A N 1
ATOM 787 C CA . PRO A 1 98 ? -2.295 0.755 -11.496 1.00 97.75 98 PRO A CA 1
ATOM 788 C C . PRO A 1 98 ? -3.275 1.893 -11.835 1.00 97.75 98 PRO A C 1
ATOM 790 O O . PRO A 1 98 ? -3.398 2.864 -11.088 1.00 97.75 98 PRO A O 1
ATOM 793 N N . ASP A 1 99 ? -4.019 1.766 -12.935 1.00 97.69 99 ASP A N 1
ATOM 794 C CA . ASP A 1 99 ? -5.204 2.580 -13.212 1.00 97.69 99 ASP A CA 1
ATOM 795 C C . ASP A 1 99 ? -6.276 2.236 -12.171 1.00 97.69 99 ASP A C 1
ATOM 797 O O . ASP A 1 99 ? -7.038 1.278 -12.325 1.00 97.69 99 ASP A O 1
ATOM 801 N N . TRP A 1 100 ? -6.352 3.028 -11.102 1.00 96.31 100 TRP A N 1
ATOM 802 C CA . TRP A 1 100 ? -7.284 2.797 -9.999 1.00 96.31 100 TRP A CA 1
ATOM 803 C C . TRP A 1 100 ? -8.749 2.786 -10.433 1.00 96.31 100 TRP A C 1
ATOM 805 O O . TRP A 1 100 ? -9.549 2.051 -9.853 1.00 96.31 100 TRP A O 1
ATOM 815 N N . HIS A 1 101 ? -9.112 3.529 -11.483 1.00 95.50 101 HIS A N 1
ATOM 816 C CA . HIS A 1 101 ? -10.464 3.486 -12.030 1.00 95.50 101 HIS A CA 1
ATOM 817 C C . HIS A 1 101 ? -10.736 2.148 -12.734 1.00 95.50 101 HIS A C 1
ATOM 819 O O . HIS A 1 101 ? -11.848 1.622 -12.658 1.00 95.50 101 HIS A O 1
ATOM 825 N N . ALA A 1 102 ? -9.735 1.557 -13.392 1.00 97.44 102 ALA A N 1
ATOM 826 C CA . ALA A 1 102 ? -9.832 0.205 -13.939 1.00 97.44 102 ALA A CA 1
ATOM 827 C C . ALA A 1 102 ? -9.841 -0.886 -12.869 1.00 97.44 102 ALA A C 1
ATOM 829 O O . ALA A 1 102 ? -10.666 -1.801 -12.950 1.00 97.44 102 ALA A O 1
ATOM 830 N N . VAL A 1 103 ? -8.995 -0.756 -11.848 1.00 98.12 103 VAL A N 1
ATOM 831 C CA . VAL A 1 103 ? -8.951 -1.676 -10.705 1.00 98.12 103 VAL A CA 1
ATOM 832 C C . VAL A 1 103 ? -10.304 -1.696 -9.986 1.00 98.12 103 VAL A C 1
ATOM 834 O O . VAL A 1 103 ? -10.834 -2.776 -9.728 1.00 98.12 103 VAL A O 1
ATOM 837 N N . ALA A 1 104 ? -10.929 -0.532 -9.772 1.00 96.06 104 ALA A N 1
ATOM 838 C CA . ALA A 1 104 ? -12.233 -0.400 -9.110 1.00 96.06 104 ALA A CA 1
ATOM 839 C C . ALA A 1 104 ? -13.385 -1.134 -9.826 1.00 96.06 104 ALA A C 1
ATOM 841 O O . ALA A 1 104 ? -14.400 -1.458 -9.211 1.00 96.06 104 ALA A O 1
ATOM 842 N N . ARG A 1 105 ? -13.254 -1.433 -11.129 1.00 96.12 105 ARG A N 1
ATOM 843 C CA . ARG A 1 105 ? -14.251 -2.244 -11.854 1.00 96.12 105 ARG A CA 1
ATOM 844 C C . ARG A 1 105 ? -14.221 -3.715 -11.430 1.00 96.12 105 ARG A C 1
ATOM 846 O O . ARG A 1 105 ? -15.203 -4.433 -11.623 1.00 96.12 105 ARG A O 1
ATOM 853 N N . GLN A 1 106 ? -13.109 -4.178 -10.864 1.00 96.75 106 GLN A N 1
ATOM 854 C CA . GLN A 1 106 ? -12.880 -5.590 -10.551 1.00 96.75 106 GLN A CA 1
ATOM 855 C C . GLN A 1 106 ? -12.661 -5.873 -9.068 1.00 96.75 106 GLN A C 1
ATOM 857 O O . GLN A 1 106 ? -12.946 -6.986 -8.627 1.00 96.75 106 GLN A O 1
ATOM 862 N N . TYR A 1 107 ? -12.201 -4.879 -8.318 1.00 96.75 107 TYR A N 1
ATOM 863 C CA . TYR A 1 107 ? -11.896 -4.987 -6.903 1.00 96.75 107 TYR A CA 1
ATOM 864 C C . TYR A 1 107 ? -12.598 -3.884 -6.129 1.00 96.75 107 TYR A C 1
ATOM 866 O O . TYR A 1 107 ? -12.705 -2.746 -6.584 1.00 96.75 107 TYR A O 1
ATOM 874 N N . ASP A 1 108 ? -13.061 -4.235 -4.940 1.00 94.56 108 ASP A N 1
ATOM 875 C CA . ASP A 1 108 ? -13.726 -3.308 -4.034 1.00 94.56 108 ASP A CA 1
ATOM 876 C C . ASP A 1 108 ? -12.700 -2.579 -3.155 1.00 94.56 108 ASP A C 1
ATOM 878 O O . ASP A 1 108 ? -12.926 -1.432 -2.761 1.00 94.56 108 ASP A O 1
ATOM 882 N N . GLY A 1 109 ? -11.547 -3.212 -2.919 1.00 95.31 109 GLY A N 1
ATOM 883 C CA . GLY A 1 109 ? -10.395 -2.615 -2.261 1.00 95.31 109 GLY A CA 1
ATOM 884 C C . GLY A 1 109 ? -9.079 -3.289 -2.642 1.00 95.31 109 GLY A C 1
ATOM 885 O O . GLY A 1 109 ? -9.052 -4.351 -3.266 1.00 95.31 109 GLY A O 1
ATOM 886 N N . VAL A 1 110 ? -7.981 -2.647 -2.270 1.00 97.50 110 VAL A N 1
ATOM 887 C CA . VAL A 1 110 ? -6.615 -3.123 -2.498 1.00 97.50 110 VAL A CA 1
ATOM 888 C C . VAL A 1 110 ? -5.891 -3.068 -1.164 1.00 97.50 110 VAL A C 1
ATOM 890 O O . VAL A 1 110 ? -5.922 -2.026 -0.512 1.00 97.50 110 VAL A O 1
ATOM 893 N N . HIS A 1 111 ? -5.285 -4.174 -0.746 1.00 97.06 111 HIS A N 1
ATOM 894 C CA . HIS A 1 111 ? -4.539 -4.281 0.503 1.00 97.06 111 HIS A CA 1
ATOM 895 C C . HIS A 1 111 ? -3.047 -4.416 0.217 1.00 97.06 111 HIS A C 1
ATOM 897 O O . HIS A 1 111 ? -2.623 -5.329 -0.492 1.00 97.06 111 HIS A O 1
ATOM 903 N N . LEU A 1 112 ? -2.248 -3.525 0.805 1.00 97.69 112 LEU A N 1
ATOM 904 C CA . LEU A 1 112 ? -0.801 -3.673 0.854 1.00 97.69 112 LEU A CA 1
ATOM 905 C C . LEU A 1 112 ? -0.420 -4.274 2.198 1.00 97.69 112 LEU A C 1
ATOM 907 O O . LEU A 1 112 ? -0.491 -3.614 3.234 1.00 97.69 112 LEU A O 1
ATOM 911 N N . SER A 1 113 ? 0.021 -5.526 2.189 1.00 96.62 113 SER A N 1
ATOM 912 C CA . SER A 1 113 ? 0.497 -6.152 3.419 1.00 96.62 113 SER A CA 1
ATOM 913 C C . SER A 1 113 ? 1.806 -5.519 3.904 1.00 96.62 113 SER A C 1
ATOM 915 O O . SER A 1 113 ? 2.584 -4.971 3.121 1.00 96.62 113 SER A O 1
ATOM 917 N N . VAL A 1 114 ? 2.098 -5.653 5.202 1.00 94.75 114 VAL A N 1
ATOM 918 C CA . VAL A 1 114 ? 3.371 -5.187 5.786 1.00 94.75 114 VAL A CA 1
ATOM 919 C C . VAL A 1 114 ? 4.574 -5.847 5.101 1.00 94.75 114 VAL A C 1
ATOM 921 O O . VAL A 1 114 ? 5.569 -5.182 4.827 1.00 94.75 114 VAL A O 1
ATOM 924 N N . ALA A 1 115 ? 4.473 -7.138 4.772 1.00 95.31 115 ALA A N 1
ATOM 925 C CA . ALA A 1 115 ? 5.521 -7.855 4.047 1.00 95.31 115 ALA A CA 1
ATOM 926 C C . ALA A 1 115 ? 5.736 -7.281 2.636 1.00 95.31 115 ALA A C 1
ATOM 928 O O . ALA A 1 115 ? 6.875 -7.023 2.249 1.00 95.31 115 ALA A O 1
ATOM 929 N N . GLY A 1 116 ? 4.645 -7.009 1.910 1.00 96.75 116 GLY A N 1
ATOM 930 C CA . GLY A 1 116 ? 4.693 -6.377 0.592 1.00 96.75 116 GLY A CA 1
ATOM 931 C C . GLY A 1 116 ? 5.371 -5.014 0.646 1.00 96.75 116 GLY A C 1
ATOM 932 O O . GLY A 1 116 ? 6.319 -4.779 -0.104 1.00 96.75 116 GLY A O 1
ATOM 933 N N . TYR A 1 117 ? 4.967 -4.172 1.601 1.00 96.56 117 TYR A N 1
ATOM 934 C CA . TYR A 1 117 ? 5.585 -2.869 1.833 1.00 96.56 117 TYR A CA 1
ATOM 935 C C . TYR A 1 117 ? 7.095 -2.995 2.078 1.00 96.56 117 TYR A C 1
ATOM 937 O O . TYR A 1 117 ? 7.885 -2.427 1.329 1.00 96.56 117 TYR A O 1
ATOM 945 N N . LEU A 1 118 ? 7.516 -3.793 3.066 1.00 95.62 118 LEU A N 1
ATOM 946 C CA . LEU A 1 118 ? 8.936 -3.940 3.413 1.00 95.62 118 LEU A CA 1
ATOM 947 C C . LEU A 1 118 ? 9.776 -4.503 2.261 1.00 95.62 118 LEU A C 1
ATOM 949 O O . LEU A 1 118 ? 10.958 -4.186 2.145 1.00 95.62 118 LEU A O 1
ATOM 953 N N . SER A 1 119 ? 9.178 -5.340 1.411 1.00 94.69 119 SER A N 1
ATOM 954 C CA . SER A 1 119 ? 9.881 -5.940 0.277 1.00 94.69 119 SER A CA 1
ATOM 955 C C . SER A 1 119 ? 10.118 -4.969 -0.886 1.00 94.69 119 SER A C 1
ATOM 957 O O . SER A 1 119 ? 11.087 -5.146 -1.628 1.00 94.69 119 SER A O 1
ATOM 959 N N . ALA A 1 120 ? 9.247 -3.971 -1.074 1.00 95.44 120 ALA A N 1
ATOM 960 C CA . ALA A 1 120 ? 9.107 -3.308 -2.372 1.00 95.44 120 ALA A CA 1
ATOM 961 C C . ALA A 1 120 ? 8.879 -1.787 -2.329 1.00 95.44 120 ALA A C 1
ATOM 963 O O . ALA A 1 120 ? 9.162 -1.119 -3.326 1.00 95.44 120 ALA A O 1
ATOM 964 N N . ALA A 1 121 ? 8.395 -1.222 -1.218 1.00 95.19 121 ALA A N 1
ATOM 965 C CA . ALA A 1 121 ? 8.115 0.211 -1.116 1.00 95.19 121 ALA A CA 1
ATOM 966 C C . ALA A 1 121 ? 9.371 1.063 -1.357 1.00 95.19 121 ALA A C 1
ATOM 968 O O . ALA A 1 121 ? 10.478 0.709 -0.943 1.00 95.19 121 ALA A O 1
ATOM 969 N N . GLY A 1 122 ? 9.206 2.164 -2.095 1.00 93.88 122 GLY A N 1
ATOM 970 C CA . GLY A 1 122 ? 10.284 3.089 -2.458 1.00 93.88 122 GLY A CA 1
ATOM 971 C C . GLY A 1 122 ? 11.337 2.542 -3.434 1.00 93.88 122 GLY A C 1
ATOM 972 O O . GLY A 1 122 ? 12.265 3.267 -3.792 1.00 93.88 122 GLY A O 1
ATOM 973 N N . ARG A 1 123 ? 11.226 1.289 -3.896 1.00 95.06 123 ARG A N 1
ATOM 974 C CA . ARG A 1 123 ? 12.156 0.677 -4.859 1.00 95.06 123 ARG A CA 1
ATOM 975 C C . ARG A 1 123 ? 11.561 0.691 -6.265 1.00 95.06 123 ARG A C 1
ATOM 977 O O . ARG A 1 123 ? 10.346 0.622 -6.433 1.00 95.06 123 ARG A O 1
ATOM 984 N N . ALA A 1 124 ? 12.423 0.732 -7.281 1.00 96.62 124 ALA A N 1
ATOM 985 C CA . ALA A 1 124 ? 11.991 0.445 -8.644 1.00 96.62 124 ALA A CA 1
ATOM 986 C C . ALA A 1 124 ? 11.598 -1.036 -8.756 1.00 96.62 124 ALA A C 1
ATOM 988 O O . ALA A 1 124 ? 12.366 -1.918 -8.366 1.00 96.62 124 ALA A O 1
ATOM 989 N N . ILE A 1 125 ? 10.402 -1.282 -9.280 1.00 97.12 125 ILE A N 1
ATOM 990 C CA . ILE A 1 125 ? 9.835 -2.606 -9.519 1.00 97.12 125 ILE A CA 1
ATOM 991 C C . ILE A 1 125 ? 9.673 -2.765 -11.026 1.00 97.12 125 ILE A C 1
ATOM 993 O O . ILE A 1 125 ? 8.836 -2.091 -11.633 1.00 97.12 125 ILE A O 1
ATOM 997 N N . ASP A 1 126 ? 10.464 -3.647 -11.626 1.00 95.62 126 ASP A N 1
ATOM 998 C CA . ASP A 1 126 ? 10.329 -3.971 -13.043 1.00 95.62 126 ASP A CA 1
ATOM 999 C C . ASP A 1 126 ? 8.999 -4.694 -13.288 1.00 95.62 126 ASP A C 1
ATOM 1001 O O . ASP A 1 126 ? 8.584 -5.553 -12.505 1.00 95.62 126 ASP A O 1
ATOM 1005 N N . ILE A 1 127 ? 8.291 -4.310 -14.355 1.00 91.75 127 ILE A N 1
ATOM 1006 C CA . ILE A 1 127 ? 6.953 -4.849 -14.634 1.00 91.75 127 ILE A CA 1
ATOM 1007 C C . ILE A 1 127 ? 6.948 -5.976 -15.670 1.00 91.75 127 ILE A C 1
ATOM 1009 O O . ILE A 1 127 ? 5.871 -6.387 -16.075 1.00 91.75 127 ILE A O 1
ATOM 1013 N N . ASP A 1 128 ? 8.098 -6.486 -16.112 1.00 84.88 128 ASP A N 1
ATOM 1014 C CA . ASP A 1 128 ? 8.230 -7.620 -17.049 1.00 84.88 128 ASP A CA 1
ATOM 1015 C C . ASP A 1 128 ? 7.405 -7.513 -18.358 1.00 84.88 128 ASP A C 1
ATOM 1017 O O . ASP A 1 128 ? 7.035 -8.528 -18.950 1.00 84.88 128 ASP A O 1
ATOM 1021 N N . ILE A 1 129 ? 7.079 -6.298 -18.821 1.00 78.50 129 ILE A N 1
ATOM 1022 C CA . ILE A 1 129 ? 6.497 -6.057 -20.163 1.00 78.50 129 ILE A CA 1
ATOM 1023 C C . ILE A 1 129 ? 7.608 -5.744 -21.165 1.00 78.50 129 ILE A C 1
ATOM 1025 O O . ILE A 1 129 ? 7.619 -6.262 -22.279 1.00 78.50 129 ILE A O 1
ATOM 1029 N N . ASP A 1 130 ? 8.548 -4.904 -20.746 1.00 83.62 130 ASP A N 1
ATOM 1030 C CA . ASP A 1 130 ? 9.767 -4.548 -21.454 1.00 83.62 130 ASP A CA 1
ATOM 1031 C C . ASP A 1 130 ? 10.833 -4.132 -20.426 1.00 83.62 130 ASP A C 1
ATOM 1033 O O . ASP A 1 130 ? 10.534 -3.941 -19.245 1.00 83.62 130 ASP A O 1
ATOM 1037 N N . ALA A 1 131 ? 12.085 -4.003 -20.869 1.00 81.94 131 ALA A N 1
ATOM 1038 C CA . ALA A 1 131 ? 13.200 -3.619 -20.002 1.00 81.94 131 ALA A CA 1
ATOM 1039 C C . ALA A 1 131 ? 13.163 -2.135 -19.571 1.00 81.94 131 ALA A C 1
ATOM 1041 O O . ALA A 1 131 ? 13.946 -1.719 -18.718 1.00 81.94 131 ALA A O 1
ATOM 1042 N N . GLU A 1 132 ? 12.280 -1.320 -20.156 1.00 88.25 132 GLU A N 1
ATOM 1043 C CA . GLU A 1 132 ? 12.259 0.135 -19.980 1.00 88.25 132 GLU A CA 1
ATOM 1044 C C . GLU A 1 132 ? 11.106 0.626 -19.101 1.00 88.25 132 GLU A C 1
ATOM 1046 O O . GLU A 1 132 ? 11.108 1.788 -18.680 1.00 88.25 132 GLU A O 1
ATOM 1051 N N . THR A 1 133 ? 10.191 -0.250 -18.689 1.00 95.94 133 THR A N 1
ATOM 1052 C CA . THR A 1 133 ? 9.039 0.102 -17.857 1.00 95.94 133 THR A CA 1
ATOM 1053 C C . THR A 1 133 ? 9.153 -0.449 -16.438 1.00 95.94 133 THR A C 1
ATOM 1055 O O . THR A 1 133 ? 9.388 -1.636 -16.226 1.00 95.94 133 THR A O 1
ATOM 1058 N N . ALA A 1 134 ? 8.939 0.419 -15.450 1.00 97.50 134 ALA A N 1
ATOM 1059 C CA . ALA A 1 134 ? 8.868 0.034 -14.044 1.00 97.50 134 ALA A CA 1
ATOM 1060 C C . ALA A 1 134 ? 7.752 0.782 -13.309 1.00 97.50 134 ALA A C 1
ATOM 1062 O O . ALA A 1 134 ? 7.091 1.673 -13.850 1.00 97.50 134 ALA A O 1
ATOM 1063 N N . SER A 1 135 ? 7.562 0.415 -12.050 1.00 97.38 135 SER A N 1
ATOM 1064 C CA . SER A 1 135 ? 6.668 1.065 -11.102 1.00 97.38 135 SER A CA 1
ATOM 1065 C C . SER A 1 135 ? 7.369 1.275 -9.758 1.00 97.38 135 SER A C 1
ATOM 1067 O O . SER A 1 135 ? 8.459 0.751 -9.530 1.00 97.38 135 SER A O 1
ATOM 1069 N N . VAL A 1 136 ? 6.744 2.047 -8.874 1.00 97.31 136 VAL A N 1
ATOM 1070 C CA . VAL A 1 136 ? 7.156 2.239 -7.481 1.00 97.31 136 VAL A CA 1
ATOM 1071 C C . VAL A 1 136 ? 5.894 2.217 -6.622 1.00 97.31 136 VAL A C 1
ATOM 1073 O O . VAL A 1 136 ? 4.902 2.860 -6.969 1.00 97.31 136 VAL A O 1
ATOM 1076 N N . ILE A 1 137 ? 5.933 1.498 -5.499 1.00 96.69 137 ILE A N 1
ATOM 1077 C CA . ILE A 1 137 ? 4.954 1.677 -4.419 1.00 96.69 137 ILE A CA 1
ATOM 1078 C C . ILE A 1 137 ? 5.428 2.874 -3.594 1.00 96.69 137 ILE A C 1
ATOM 1080 O O . ILE A 1 137 ? 6.519 2.817 -3.025 1.00 96.69 137 ILE A O 1
ATOM 1084 N N . ALA A 1 138 ? 4.645 3.950 -3.578 1.00 92.12 138 ALA A N 1
ATOM 1085 C CA . ALA A 1 138 ? 4.939 5.177 -2.842 1.00 92.12 138 ALA A CA 1
ATOM 1086 C C . ALA A 1 138 ? 3.645 5.800 -2.304 1.00 92.12 138 ALA A C 1
ATOM 1088 O O . ALA A 1 138 ? 2.627 5.794 -3.005 1.00 92.12 138 ALA A O 1
ATOM 1089 N N . GLY A 1 139 ? 3.707 6.369 -1.102 1.00 89.06 139 GLY A N 1
ATOM 1090 C CA . GLY A 1 139 ? 2.584 7.037 -0.436 1.00 89.06 139 GLY A CA 1
ATOM 1091 C C . GLY A 1 139 ? 1.472 6.088 0.036 1.00 89.06 139 GLY A C 1
ATOM 1092 O O . GLY A 1 139 ? 0.305 6.479 0.057 1.00 89.06 139 GLY A O 1
ATOM 1093 N N . TRP A 1 140 ? 1.805 4.838 0.362 1.00 93.25 140 TRP A N 1
ATOM 1094 C CA . TRP A 1 140 ? 0.902 3.792 0.833 1.00 93.25 140 TRP A CA 1
ATOM 1095 C C . TRP A 1 140 ? 1.395 3.166 2.140 1.00 93.25 140 TRP A C 1
ATOM 1097 O O . TRP A 1 140 ? 2.424 2.493 2.183 1.00 93.25 140 TRP A O 1
ATOM 1107 N N . ASN A 1 141 ? 0.596 3.275 3.202 1.00 94.06 141 ASN A N 1
ATOM 1108 C CA . ASN A 1 141 ? 0.996 2.794 4.522 1.00 94.06 141 ASN A CA 1
ATOM 1109 C C . ASN A 1 141 ? 1.079 1.250 4.621 1.00 94.06 141 ASN A C 1
ATOM 1111 O O . ASN A 1 141 ? 0.251 0.530 4.048 1.00 94.06 141 ASN A O 1
ATOM 1115 N N . PRO A 1 142 ? 2.014 0.695 5.414 1.00 94.06 142 PRO A N 1
ATOM 1116 C CA . PRO A 1 142 ? 2.106 -0.748 5.624 1.00 94.06 142 PRO A CA 1
ATOM 1117 C C . PRO A 1 142 ? 0.840 -1.325 6.278 1.00 94.06 142 PRO A C 1
ATOM 1119 O O . PRO A 1 142 ? 0.403 -0.869 7.334 1.00 94.06 142 PRO A O 1
ATOM 1122 N N . GLY A 1 143 ? 0.274 -2.382 5.693 1.00 94.19 143 GLY A N 1
ATOM 1123 C CA . GLY A 1 143 ? -0.932 -3.035 6.216 1.00 94.19 143 GLY A CA 1
ATOM 1124 C C . GLY A 1 143 ? -2.232 -2.280 5.916 1.00 94.19 143 GLY A C 1
ATOM 1125 O O . GLY A 1 143 ? -3.281 -2.623 6.464 1.00 94.19 143 GLY A O 1
ATOM 1126 N N . GLU A 1 144 ? -2.194 -1.255 5.070 1.00 94.62 144 GLU A N 1
ATOM 1127 C CA . GLU A 1 144 ? -3.360 -0.448 4.731 1.00 94.62 144 GLU A CA 1
ATOM 1128 C C . GLU A 1 144 ? -4.146 -1.030 3.554 1.00 94.62 144 GLU A C 1
ATOM 1130 O O . GLU A 1 144 ? -3.591 -1.503 2.559 1.00 94.62 144 GLU A O 1
ATOM 1135 N N . THR A 1 145 ? -5.470 -0.956 3.664 1.00 95.19 145 THR A N 1
ATOM 1136 C CA . THR A 1 145 ? -6.413 -1.253 2.586 1.00 95.19 145 THR A CA 1
ATOM 1137 C C . THR A 1 145 ? -7.070 0.031 2.115 1.00 95.19 145 THR A C 1
ATOM 1139 O O . THR A 1 145 ? -7.722 0.698 2.918 1.00 95.19 145 THR A O 1
ATOM 1142 N N . TRP A 1 146 ? -6.971 0.336 0.824 1.00 94.62 146 TRP A N 1
ATOM 1143 C CA . TRP A 1 146 ? -7.744 1.401 0.186 1.00 94.62 146 TRP A CA 1
ATOM 1144 C C . TRP A 1 146 ? -9.011 0.829 -0.439 1.00 94.62 146 TRP A C 1
ATOM 1146 O O . TRP A 1 146 ? -8.954 -0.108 -1.234 1.00 94.62 146 TRP A O 1
ATOM 1156 N N . TRP A 1 147 ? -10.161 1.406 -0.096 1.00 93.88 147 TRP A N 1
ATOM 1157 C CA . TRP A 1 147 ? -11.468 1.011 -0.615 1.00 93.88 147 TRP A CA 1
ATOM 1158 C C . TRP A 1 147 ? -11.813 1.861 -1.831 1.00 93.88 147 TRP A C 1
ATOM 1160 O O . TRP A 1 147 ? -12.037 3.066 -1.715 1.00 93.88 147 TRP A O 1
ATOM 1170 N N . LEU A 1 148 ? -11.838 1.227 -3.003 1.00 93.44 148 LEU A N 1
ATOM 1171 C CA . LEU A 1 148 ? -11.998 1.893 -4.299 1.00 93.44 148 LEU A CA 1
ATOM 1172 C C . LEU A 1 148 ? -13.465 2.118 -4.674 1.00 93.44 148 LEU A C 1
ATOM 1174 O O . LEU A 1 148 ? -13.782 2.973 -5.499 1.00 93.44 148 LEU A O 1
ATOM 1178 N N . THR A 1 149 ? -14.368 1.350 -4.070 1.00 86.81 149 THR A N 1
ATOM 1179 C CA . THR A 1 149 ? -15.814 1.482 -4.255 1.00 86.81 149 THR A CA 1
ATOM 1180 C C . THR A 1 149 ? -16.465 1.946 -2.954 1.00 86.81 149 THR A C 1
ATOM 1182 O O . THR A 1 149 ? -15.896 1.821 -1.870 1.00 86.81 149 THR A O 1
ATOM 1185 N N . ALA A 1 150 ? -17.687 2.479 -3.029 1.00 68.44 150 ALA A N 1
ATOM 1186 C CA . ALA A 1 150 ? -18.413 3.012 -1.869 1.00 68.44 150 ALA A CA 1
ATOM 1187 C C . ALA A 1 150 ? -18.921 1.930 -0.882 1.00 68.44 150 ALA A C 1
ATOM 1189 O O . ALA A 1 150 ? -19.894 2.159 -0.167 1.00 68.44 150 ALA A O 1
ATOM 1190 N N . GLY A 1 151 ? -18.296 0.751 -0.870 1.00 69.25 151 GLY A N 1
ATOM 1191 C CA . GLY A 1 151 ? -18.760 -0.449 -0.185 1.00 69.25 151 GLY A CA 1
ATOM 1192 C C . GLY A 1 151 ? -18.695 -0.441 1.344 1.00 69.25 151 GLY A C 1
ATOM 1193 O O . GLY A 1 151 ? -19.588 -1.035 1.952 1.00 69.25 151 GLY A O 1
ATOM 1194 N N . PRO A 1 152 ? -17.708 0.182 2.014 1.00 80.81 152 PRO A N 1
ATOM 1195 C CA . PRO A 1 152 ? -17.623 0.017 3.452 1.00 80.81 152 PRO A CA 1
ATOM 1196 C C . PRO A 1 152 ? -18.511 1.017 4.202 1.00 80.81 152 PRO A C 1
ATOM 1198 O O . PRO A 1 152 ? -18.414 2.233 4.041 1.00 80.81 152 PRO A O 1
ATOM 1201 N N . GLY A 1 153 ? -19.360 0.499 5.087 1.00 83.44 153 GLY A N 1
ATOM 1202 C CA . GLY A 1 153 ? -20.077 1.312 6.060 1.00 83.44 153 GLY A CA 1
ATOM 1203 C C . GLY A 1 153 ? -19.153 1.721 7.206 1.00 83.44 153 GLY A C 1
ATOM 1204 O O . GLY A 1 153 ? -18.336 0.930 7.670 1.00 83.44 153 GLY A O 1
ATOM 1205 N N . LEU A 1 154 ? -19.311 2.932 7.732 1.00 86.00 154 LEU A N 1
ATOM 1206 C CA . LEU A 1 154 ? -18.626 3.338 8.961 1.00 86.00 154 LEU A CA 1
ATOM 1207 C C . LEU A 1 154 ? -19.454 2.922 10.180 1.00 86.00 154 LEU A C 1
ATOM 1209 O O . LEU A 1 154 ? -20.686 3.016 10.180 1.00 86.00 154 LEU A O 1
ATOM 1213 N N . GLY A 1 155 ? -18.784 2.430 11.217 1.00 85.12 155 GLY A N 1
ATOM 1214 C CA . GLY A 1 155 ? -19.349 2.319 12.554 1.00 85.12 155 GLY A CA 1
ATOM 1215 C C . GLY A 1 155 ? -19.724 3.695 13.107 1.00 85.12 155 GLY A C 1
ATOM 1216 O O . GLY A 1 155 ? -19.241 4.736 12.650 1.00 85.12 155 GLY A O 1
ATOM 1217 N N . THR A 1 156 ? -20.625 3.697 14.082 1.00 84.38 156 THR A N 1
ATOM 1218 C CA . THR A 1 156 ? -21.084 4.924 14.745 1.00 84.38 156 THR A CA 1
ATOM 1219 C C . THR A 1 156 ? -20.069 5.428 15.764 1.00 84.38 156 THR A C 1
ATOM 1221 O O . THR A 1 156 ? -19.921 6.635 15.912 1.00 84.38 156 THR A O 1
ATOM 1224 N N . GLU A 1 157 ? -19.345 4.515 16.411 1.00 86.62 157 GLU A N 1
ATOM 1225 C CA . GLU A 1 157 ? -18.321 4.835 17.405 1.00 86.62 157 GLU A CA 1
ATOM 1226 C C . GLU A 1 157 ? -17.086 5.462 16.751 1.00 86.62 157 GLU A C 1
ATOM 1228 O O . GLU A 1 157 ? -16.462 4.873 15.859 1.00 86.62 157 GLU A O 1
ATOM 1233 N N . LEU A 1 158 ? -16.754 6.667 17.215 1.00 88.50 158 LEU A N 1
ATOM 1234 C CA . LEU A 1 158 ? -15.540 7.396 16.887 1.00 88.50 158 LEU A CA 1
ATOM 1235 C C . LEU A 1 158 ? -14.555 7.230 18.043 1.00 88.50 158 LEU A C 1
ATOM 1237 O O . LEU A 1 158 ? -14.863 7.573 19.179 1.00 88.50 158 LEU A O 1
ATOM 1241 N N . THR A 1 159 ? -13.376 6.700 17.750 1.00 89.88 159 THR A N 1
ATOM 1242 C CA . THR A 1 159 ? -12.285 6.595 18.719 1.00 89.88 159 THR A CA 1
ATOM 1243 C C . THR A 1 159 ? -11.273 7.690 18.438 1.00 89.88 159 THR A C 1
ATOM 1245 O O . THR A 1 159 ? -10.791 7.798 17.306 1.00 89.88 159 THR A O 1
ATOM 1248 N N . HIS A 1 160 ? -10.978 8.485 19.463 1.00 91.94 160 HIS A N 1
ATOM 1249 C CA . HIS A 1 160 ? -10.002 9.565 19.425 1.00 91.94 160 HIS A CA 1
ATOM 1250 C C . HIS A 1 160 ? -8.679 9.033 19.969 1.00 91.94 160 HIS A C 1
ATOM 1252 O O . HIS A 1 160 ? -8.651 8.316 20.973 1.00 91.94 160 HIS A O 1
ATOM 1258 N N . TRP A 1 161 ? -7.594 9.380 19.293 1.00 91.50 161 TRP A N 1
ATOM 1259 C CA . TRP A 1 161 ? -6.244 8.970 19.639 1.00 91.50 161 TRP A CA 1
ATOM 1260 C C . TRP A 1 161 ? -5.381 10.207 19.801 1.00 91.50 161 TRP A C 1
ATOM 1262 O O . TRP A 1 161 ? -5.425 11.106 18.958 1.00 91.50 161 TRP A O 1
ATOM 1272 N N . GLN A 1 162 ? -4.584 10.221 20.860 1.00 92.00 162 GLN A N 1
ATOM 1273 C CA . GLN A 1 162 ? -3.574 11.239 21.090 1.00 92.00 162 GLN A CA 1
ATOM 1274 C C . GLN A 1 162 ? -2.212 10.568 21.221 1.00 92.00 162 GLN A C 1
ATOM 1276 O O . GLN A 1 162 ? -2.069 9.557 21.915 1.00 92.00 162 GLN A O 1
ATOM 1281 N N . LEU A 1 163 ? -1.236 11.126 20.519 1.00 87.75 163 LEU A N 1
ATOM 1282 C CA . LEU A 1 163 ? 0.157 10.756 20.636 1.00 87.75 163 LEU A CA 1
ATOM 1283 C C . LEU A 1 163 ? 0.669 11.270 21.984 1.00 87.75 163 LEU A C 1
ATOM 1285 O O . LEU A 1 163 ? 0.664 12.469 22.254 1.00 87.75 163 LEU A O 1
ATOM 1289 N N . GLU A 1 164 ? 1.081 10.347 22.837 1.00 85.81 164 GLU A N 1
ATOM 1290 C CA . GLU A 1 164 ? 1.898 10.621 24.011 1.00 85.81 164 GLU A CA 1
ATOM 1291 C C . GLU A 1 164 ? 3.390 10.600 23.625 1.00 85.81 164 GLU A C 1
ATOM 1293 O O . GLU A 1 164 ? 3.769 10.393 22.467 1.00 85.81 164 GLU A O 1
ATOM 1298 N N . GLU A 1 165 ? 4.268 10.825 24.604 1.00 76.62 165 GLU A N 1
ATOM 1299 C CA . GLU A 1 165 ? 5.713 10.771 24.390 1.00 76.62 165 GLU A CA 1
ATOM 1300 C C . GLU A 1 165 ? 6.146 9.439 23.738 1.00 76.62 165 GLU A C 1
ATOM 1302 O O . GLU A 1 165 ? 5.668 8.357 24.077 1.00 76.62 165 GLU A O 1
ATOM 1307 N N . SER A 1 166 ? 7.121 9.513 22.826 1.00 70.25 166 SER A N 1
ATOM 1308 C CA . SER A 1 166 ? 7.827 8.348 22.264 1.00 70.25 166 SER A CA 1
ATOM 1309 C C . SER A 1 166 ? 6.969 7.346 21.466 1.00 70.25 166 SER A C 1
ATOM 1311 O O . SER A 1 166 ? 7.130 6.138 21.626 1.00 70.25 166 SER A O 1
ATOM 1313 N N . LEU A 1 167 ? 6.113 7.826 20.550 1.00 74.12 167 LEU A N 1
ATOM 1314 C CA . LEU A 1 167 ? 5.312 6.993 19.623 1.00 74.12 167 LEU A CA 1
ATOM 1315 C C . LEU A 1 167 ? 4.221 6.147 20.296 1.00 74.12 167 LEU A C 1
ATOM 1317 O O . LEU A 1 167 ? 3.681 5.230 19.677 1.00 74.12 167 LEU A O 1
ATOM 1321 N N . HIS A 1 168 ? 3.875 6.442 21.548 1.00 84.62 168 HIS A N 1
ATOM 1322 C CA . HIS A 1 168 ? 2.774 5.775 22.224 1.00 84.62 168 HIS A CA 1
ATOM 1323 C C . HIS A 1 168 ? 1.458 6.497 21.939 1.00 84.62 168 HIS A C 1
ATOM 1325 O O . HIS A 1 168 ? 1.332 7.681 22.217 1.00 84.62 168 HIS A O 1
ATOM 1331 N N . TRP A 1 169 ? 0.462 5.793 21.409 1.00 88.25 169 TRP A N 1
ATOM 1332 C CA . TRP A 1 169 ? -0.869 6.356 21.202 1.00 88.25 169 TRP A CA 1
ATOM 1333 C C . TRP A 1 169 ? -1.814 5.899 22.303 1.00 88.25 169 TRP A C 1
ATOM 1335 O O . TRP A 1 169 ? -1.987 4.700 22.525 1.00 88.25 169 TRP A O 1
ATOM 1345 N N . ARG A 1 170 ? -2.480 6.855 22.949 1.00 89.12 170 ARG A N 1
ATOM 1346 C CA . ARG A 1 170 ? -3.539 6.580 23.920 1.00 89.12 170 ARG A CA 1
ATOM 1347 C C . ARG A 1 170 ? -4.902 6.869 23.302 1.00 89.12 170 ARG A C 1
ATOM 1349 O O . ARG A 1 170 ? -5.108 7.899 22.660 1.00 89.12 170 ARG A O 1
ATOM 1356 N N . GLN A 1 171 ? -5.854 5.973 23.558 1.00 88.75 171 GLN A N 1
ATOM 1357 C CA . GLN A 1 171 ? -7.266 6.264 23.349 1.00 88.75 171 GLN A CA 1
ATOM 1358 C C . GLN A 1 171 ? -7.726 7.296 24.381 1.00 88.75 171 GLN A C 1
ATOM 1360 O O . GLN A 1 171 ? -7.626 7.061 25.586 1.00 88.75 171 GLN A O 1
ATOM 1365 N N . VAL A 1 172 ? -8.266 8.412 23.907 1.00 87.06 172 VAL A N 1
ATOM 1366 C CA . VAL A 1 172 ? -8.871 9.439 24.758 1.00 87.06 172 VAL A CA 1
ATOM 1367 C C . VAL A 1 172 ? -10.391 9.376 24.624 1.00 87.06 172 VAL A C 1
ATOM 1369 O O . VAL A 1 172 ? -10.923 9.118 23.540 1.00 87.06 172 VAL A O 1
ATOM 1372 N N . GLU A 1 173 ? -11.106 9.543 25.737 1.00 73.38 173 GLU A N 1
ATOM 1373 C CA . GLU A 1 173 ? -12.560 9.714 25.691 1.00 73.38 173 GLU A CA 1
ATOM 1374 C C . GLU A 1 173 ? -12.871 10.992 24.911 1.00 73.38 173 GLU A C 1
ATOM 1376 O O . GLU A 1 173 ? -12.198 12.009 25.093 1.00 73.38 173 GLU A O 1
ATOM 1381 N N . SER A 1 174 ? -13.868 10.950 24.022 1.00 58.22 174 SER A N 1
ATOM 1382 C CA . SER A 1 174 ? -14.271 12.156 23.304 1.00 58.22 174 SER A CA 1
ATOM 1383 C C . SER A 1 174 ? -14.787 13.163 24.331 1.00 58.22 174 SER A C 1
ATOM 1385 O O . SER A 1 174 ? -15.870 12.976 24.896 1.00 58.22 174 SER A O 1
ATOM 1387 N N . CYS A 1 175 ? -14.038 14.234 24.586 1.00 41.06 175 CYS A N 1
ATOM 1388 C CA . CYS A 1 175 ? -14.623 15.385 25.250 1.00 41.06 175 CYS A CA 1
ATOM 1389 C C . CYS A 1 175 ? -15.725 15.904 24.318 1.00 41.06 175 CYS A C 1
ATOM 1391 O O . CYS A 1 175 ? -15.523 15.972 23.105 1.00 41.06 175 CYS A O 1
ATOM 1393 N N . ALA A 1 176 ? -16.895 16.244 24.855 1.00 46.06 176 ALA A N 1
ATOM 1394 C CA . ALA A 1 176 ? -18.085 16.647 24.096 1.00 46.06 176 ALA A CA 1
ATOM 1395 C C . ALA A 1 176 ? -17.921 17.958 23.279 1.00 46.06 176 ALA A C 1
ATOM 1397 O O . ALA A 1 176 ? -18.910 18.591 22.932 1.00 46.06 176 ALA A O 1
ATOM 1398 N N . GLN A 1 177 ? -16.688 18.395 23.010 1.00 41.62 177 GLN A N 1
ATOM 1399 C CA . GLN A 1 177 ? -16.337 19.667 22.385 1.00 41.62 177 GLN A CA 1
ATOM 1400 C C . GLN A 1 177 ? -15.661 19.533 21.011 1.00 41.62 177 GLN A C 1
ATOM 1402 O O . GLN A 1 177 ? -15.487 20.550 20.348 1.00 41.62 177 GLN A O 1
ATOM 1407 N N . ASP A 1 178 ? -15.372 18.321 20.526 1.00 41.78 178 ASP A N 1
ATOM 1408 C CA . AS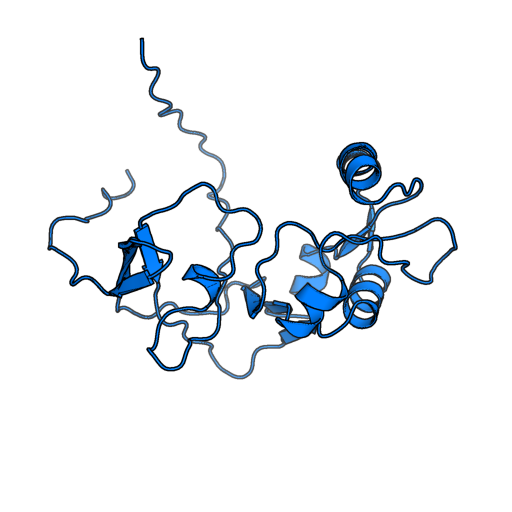P A 1 178 ? -14.882 18.102 19.151 1.00 41.78 178 ASP A CA 1
ATOM 1409 C C . ASP A 1 178 ? -16.043 17.930 18.147 1.00 41.78 178 ASP A C 1
ATOM 1411 O O . ASP A 1 178 ? -16.016 17.080 17.251 1.00 41.78 178 ASP A O 1
ATOM 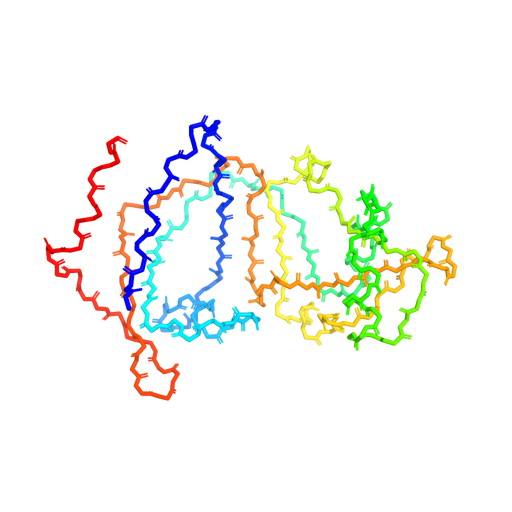1415 N N . GLU A 1 179 ? -17.103 18.732 18.294 1.00 39.06 179 GLU A N 1
ATOM 1416 C CA . GLU A 1 179 ? -18.087 18.902 17.227 1.00 39.06 179 GLU A CA 1
ATOM 1417 C C . GLU A 1 179 ? -17.384 19.572 16.044 1.00 39.06 179 GLU A C 1
ATOM 1419 O O . GLU A 1 179 ? -17.120 20.774 16.035 1.00 39.06 179 GLU A O 1
ATOM 1424 N N . TYR A 1 180 ? -17.069 18.777 15.020 1.00 46.84 180 TYR A N 1
ATOM 1425 C CA . TYR A 1 180 ? -16.755 19.311 13.701 1.00 46.84 180 TYR A CA 1
ATOM 1426 C C . TYR A 1 180 ? -17.886 20.276 13.312 1.00 46.84 180 TYR A C 1
ATOM 1428 O O . TYR A 1 180 ? -19.050 19.855 13.349 1.00 46.84 180 TYR A O 1
ATOM 1436 N N . PRO A 1 181 ? -17.598 21.545 12.961 1.00 33.88 181 PRO A N 1
ATOM 1437 C CA . PRO A 1 181 ? -18.654 22.486 12.625 1.00 33.88 181 PRO A CA 1
ATOM 1438 C C . PRO A 1 181 ? -19.496 21.895 11.486 1.00 33.88 181 PRO A C 1
ATOM 1440 O O . PRO A 1 181 ? -18.935 21.287 10.564 1.00 33.88 181 PRO A O 1
ATOM 1443 N N . PRO A 1 182 ? -20.837 22.012 11.537 1.00 32.56 182 PRO A N 1
ATOM 1444 C CA . PRO A 1 182 ? -21.678 21.500 10.469 1.00 32.56 182 PRO A CA 1
ATOM 1445 C C . PRO A 1 182 ? -21.210 22.124 9.158 1.00 32.56 182 PRO A C 1
ATOM 1447 O O . PRO A 1 182 ? -20.990 23.331 9.080 1.00 32.56 182 PRO A O 1
ATOM 1450 N N . ALA A 1 183 ? -21.014 21.280 8.146 1.00 39.66 183 ALA A N 1
ATOM 1451 C CA . ALA A 1 183 ? -20.627 21.732 6.821 1.00 39.66 183 ALA A CA 1
ATOM 1452 C C . ALA A 1 183 ? -21.714 22.680 6.291 1.00 39.66 183 ALA A C 1
ATOM 1454 O O . ALA A 1 183 ? -22.787 22.213 5.899 1.00 39.66 183 ALA A O 1
ATOM 1455 N N . GLY A 1 184 ? -21.435 23.985 6.343 1.00 38.66 184 GLY A N 1
ATOM 1456 C CA . GLY A 1 184 ? -22.207 25.028 5.670 1.00 38.66 184 GLY A CA 1
ATOM 1457 C C . GLY A 1 184 ? -22.147 24.901 4.156 1.00 38.66 184 GLY A C 1
ATOM 1458 O O . GLY A 1 184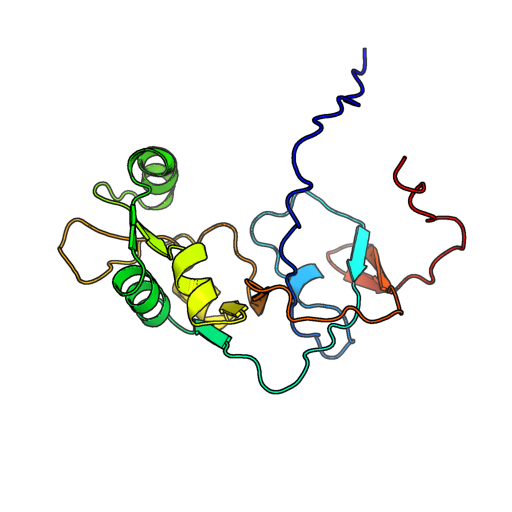 ? -21.185 24.282 3.636 1.00 38.66 184 GLY A O 1
#

Foldseek 3Di:
DDDDDPDDDPDPPPPPWDKAFDADPVRHGPCLQFFQDDPPDFKDKDFDKAFPDDFAEQEQQALQSQLVQCVVAWDWDCVPCQVVLCVQEVAHATETGGPLVVVVVRGQKYWAALNHCVHFASYWRDNPPDPRYTYHHYRDTHRMMTGSDPRIDTHPDMWMWGHDPPSDIDTDDDDPPPPPPPDD

Sequence (184 aa):
MALTPDTLLAGPRARRLCHSSPRFSDQAPVTLYLVEDGFGWETAHSRRLRIPGAPRICEIHTAQDWAALCRRFPLEVTGEKRHDWYRTTGRSGRWVIPDWHAVARQYDGVHLSVAGYLSAAGRAIDIDIDAETASVIAGWNPGETWWLTAGPGLGTELTHWQLEESLHWRQVESCAQDEYPPAG

Organism: NCBI:txid317018

pLDDT: mean 83.23, std 20.35, range [22.8, 98.44]

Radius of gyration: 18.87 Å; chains: 1; bounding box: 41×49×47 Å

Secondary structure (DSSP, 8-state):
----------S----PPEEE-PBPTTS-BGGGT--SS-----EEEEEEEE--S---EEEE-SHHHHHHHHHHSEEE-HHHHHHHHHHHH---SEEEEE-HHHHTTT-SEEEE-HHHHHHHBTS-EE-SS-TTEEE-B-S--TT-EEE-SS-PEEEEEEEEEEE-GGG-EEEE---TT--PPP--